Protein AF-A0A812XY93-F1 (afdb_monomer_lite)

Foldseek 3Di:
DDDDDDDDDDDDDDDDDDDDDDDDDDDDDDDDDDDDDDDDDDDDDDDDDDDDDDDDDPPDPPPPPDDDDDDDDDDDDDDDDDDDDDPDPDDPPPPPLVPDALVNLVVCLVVLVLLQCLVVVLVQFFQDPVRLVPDQLVVNLLQLQQQQADDPDDSVQQKDWDWDDDPQDIKIWIWGALPLRDTDTFIQPDPDDPDDVVNVSSSSVSCSVDPVSVVQRNQGRHRLVVLCVVHPDDPNNCVSCVVVVHHRVVSSVSSSVSNRVSSVVVRHHHSVVSVVVVVVD

Secondary structure (DSSP, 8-state):
----------------------------------PPPP--------------------------------PPPPPPPP------------------TTS--HHHHHHHHHHTHHHHTTGGGGGGSS--HHHHHHS-HHHHHHHHHHHHS-TTS-GGGSEEEEEEEETTEEEEEEEEEEETTEEEEEE---TT--SHHHHHHHHHHHHHH-HHHHHHGGGPPPPHHHHHHHS---HHHHHHHHHTT--HHHHHHHHHHHHHHHTGGGT---HHHHHHTTTT-

Radius of gyration: 32.76 Å; chains: 1; bounding box: 92×75×107 Å

Structure (mmCIF, N/CA/C/O backbone):
data_AF-A0A812XY93-F1
#
_entry.id   AF-A0A812XY93-F1
#
loop_
_atom_site.group_PDB
_atom_site.id
_atom_site.type_symbol
_atom_site.label_atom_id
_atom_site.label_alt_id
_atom_site.label_comp_id
_atom_site.label_asym_id
_atom_site.label_entity_id
_atom_site.label_seq_id
_atom_site.pdbx_PDB_ins_code
_atom_site.Cartn_x
_atom_site.Cartn_y
_atom_site.Cartn_z
_atom_site.occupancy
_atom_site.B_iso_or_equiv
_atom_site.auth_seq_id
_atom_site.auth_comp_id
_atom_site.auth_asym_id
_atom_site.auth_atom_id
_atom_site.pdbx_PDB_model_num
ATOM 1 N N . MET A 1 1 ? -14.387 -24.231 -74.662 1.00 42.50 1 MET A N 1
ATOM 2 C CA . MET A 1 1 ? -13.900 -25.568 -75.077 1.00 42.50 1 MET A CA 1
ATOM 3 C C . MET A 1 1 ? -12.698 -25.951 -74.227 1.00 42.50 1 MET A C 1
ATOM 5 O O . MET A 1 1 ? -11.923 -25.085 -73.854 1.00 42.50 1 MET A O 1
ATOM 9 N N . HIS A 1 2 ? -12.634 -27.221 -73.840 1.00 40.31 2 HIS A N 1
ATOM 10 C CA . HIS A 1 2 ? -11.776 -27.786 -72.798 1.00 40.31 2 HIS A CA 1
ATOM 11 C C . HIS A 1 2 ? -10.272 -27.686 -73.086 1.00 40.31 2 HIS A C 1
ATOM 13 O O . HIS A 1 2 ? -9.858 -28.027 -74.189 1.00 40.31 2 HIS A O 1
ATOM 19 N N . ARG A 1 3 ? -9.458 -27.420 -72.053 1.00 51.06 3 ARG A N 1
ATOM 20 C CA . ARG A 1 3 ? -8.139 -28.056 -71.875 1.00 51.06 3 ARG A CA 1
ATOM 21 C C . ARG A 1 3 ? -7.756 -28.091 -70.391 1.00 51.06 3 ARG A C 1
ATOM 23 O O . ARG A 1 3 ? -7.360 -27.099 -69.795 1.00 51.06 3 ARG A O 1
ATOM 30 N N . ARG A 1 4 ? -7.935 -29.281 -69.810 1.00 45.50 4 ARG A N 1
ATOM 31 C CA . ARG A 1 4 ? -7.375 -29.736 -68.532 1.00 45.50 4 ARG A CA 1
ATOM 32 C C . ARG A 1 4 ? -5.868 -29.979 -68.703 1.00 45.50 4 ARG A C 1
ATOM 34 O O . ARG A 1 4 ? -5.483 -30.594 -69.693 1.00 45.50 4 ARG A O 1
ATOM 41 N N . SER A 1 5 ? -5.048 -29.620 -67.717 1.00 54.16 5 SER A N 1
ATOM 42 C CA . SER A 1 5 ? -3.694 -30.176 -67.537 1.00 54.16 5 SER A CA 1
ATOM 43 C C . SER A 1 5 ? -3.388 -30.225 -66.036 1.00 54.16 5 SER A C 1
ATOM 45 O O . SER A 1 5 ? -3.376 -29.200 -65.370 1.00 54.16 5 SER A O 1
ATOM 47 N N . LYS A 1 6 ? -3.606 -31.392 -65.421 1.00 57.16 6 LYS A N 1
ATOM 48 C CA . LYS A 1 6 ? -2.594 -32.368 -64.964 1.00 57.16 6 LYS A CA 1
ATOM 49 C C . LYS A 1 6 ? -1.789 -31.932 -63.726 1.00 57.16 6 LYS A C 1
ATOM 51 O O . LYS A 1 6 ? -0.759 -31.282 -63.806 1.00 57.16 6 LYS A O 1
ATOM 56 N N . ARG A 1 7 ? -2.290 -32.437 -62.592 1.00 46.06 7 ARG A N 1
ATOM 57 C CA . ARG A 1 7 ? -1.578 -32.971 -61.416 1.00 46.06 7 ARG A CA 1
ATOM 58 C C . ARG A 1 7 ? -0.130 -33.408 -61.704 1.00 46.06 7 ARG A C 1
ATOM 60 O O . ARG A 1 7 ? 0.075 -34.285 -62.541 1.00 46.06 7 ARG A O 1
ATOM 67 N N . GLN A 1 8 ? 0.799 -32.966 -60.859 1.00 55.66 8 GLN A N 1
ATOM 68 C CA . GLN A 1 8 ? 1.966 -33.749 -60.450 1.00 55.66 8 GLN A CA 1
ATOM 69 C C . GLN A 1 8 ? 2.012 -33.809 -58.916 1.00 55.66 8 GLN A C 1
ATOM 71 O O . GLN A 1 8 ? 1.961 -32.789 -58.237 1.00 55.66 8 GLN A O 1
ATOM 76 N N . LYS A 1 9 ? 2.034 -35.043 -58.402 1.00 53.97 9 LYS A N 1
ATOM 77 C CA . LYS A 1 9 ? 2.381 -35.432 -57.032 1.00 53.97 9 LYS A CA 1
ATOM 78 C C . LYS A 1 9 ? 3.779 -36.044 -57.098 1.00 53.97 9 LYS A C 1
ATOM 80 O O . LYS A 1 9 ? 3.907 -37.039 -57.799 1.00 53.97 9 LYS A O 1
ATOM 85 N N . LEU A 1 10 ? 4.741 -35.511 -56.354 1.00 52.06 10 LEU A N 1
ATOM 86 C CA . LEU A 1 10 ? 6.008 -36.123 -55.916 1.00 52.06 10 LEU A CA 1
ATOM 87 C C . LEU A 1 10 ? 6.466 -35.245 -54.730 1.00 52.06 10 LEU A C 1
ATOM 89 O O . LEU A 1 10 ? 6.301 -34.035 -54.811 1.00 52.06 10 LEU A O 1
ATOM 93 N N . GLY A 1 11 ? 6.979 -35.701 -53.598 1.00 44.22 11 GLY A N 1
ATOM 94 C CA . GLY A 1 11 ? 7.314 -37.021 -53.098 1.00 44.22 11 GLY A CA 1
ATOM 95 C C . GLY A 1 11 ? 7.572 -36.879 -51.592 1.00 44.22 11 GLY A C 1
ATOM 96 O O . GLY A 1 11 ? 7.905 -35.804 -51.096 1.00 44.22 11 GLY A O 1
ATOM 97 N N . THR A 1 12 ? 7.307 -37.959 -50.877 1.00 48.56 12 THR A N 1
ATOM 98 C CA . THR A 1 12 ? 7.654 -38.214 -49.479 1.00 48.56 12 THR A CA 1
ATOM 99 C C . THR A 1 12 ? 9.146 -38.508 -49.345 1.00 48.56 12 THR A C 1
ATOM 101 O O . THR A 1 12 ? 9.627 -39.316 -50.123 1.00 48.56 12 THR A O 1
ATOM 104 N N . ASP A 1 13 ? 9.803 -37.945 -48.331 1.00 45.84 13 ASP A N 1
ATOM 105 C CA . ASP A 1 13 ? 10.985 -38.500 -47.645 1.00 45.84 13 ASP A CA 1
ATOM 106 C C . ASP A 1 13 ? 10.992 -37.849 -46.249 1.00 45.84 13 ASP A C 1
ATOM 108 O O . ASP A 1 13 ? 11.114 -36.637 -46.112 1.00 45.84 13 ASP A O 1
ATOM 112 N N . SER A 1 14 ? 10.526 -38.509 -45.188 1.00 42.94 14 SER A N 1
ATOM 113 C CA . SER A 1 14 ? 11.267 -39.467 -44.359 1.00 42.94 14 SER A CA 1
ATOM 114 C C . SER A 1 14 ? 12.708 -39.045 -44.060 1.00 42.94 14 SER A C 1
ATOM 116 O O . SER A 1 14 ? 13.621 -39.332 -44.828 1.00 42.94 14 SER A O 1
ATOM 118 N N . SER A 1 15 ? 12.941 -38.476 -42.876 1.00 46.81 15 SER A N 1
ATOM 119 C CA . SER A 1 15 ? 14.031 -38.985 -42.041 1.00 46.81 15 SER A CA 1
ATOM 120 C C . SER A 1 15 ? 13.821 -38.701 -40.548 1.00 46.81 15 SER A C 1
ATOM 122 O O . SER A 1 15 ? 13.507 -37.568 -40.176 1.00 46.81 15 SER A O 1
ATOM 124 N N . PRO A 1 16 ? 13.978 -39.733 -39.698 1.00 55.69 16 PRO A N 1
ATOM 125 C CA . PRO A 1 16 ? 13.843 -39.673 -38.253 1.00 55.69 16 PRO A CA 1
ATOM 126 C C . PRO A 1 16 ? 15.199 -39.370 -37.607 1.00 55.69 16 PRO A C 1
ATOM 128 O O . PRO A 1 16 ? 16.194 -40.019 -37.914 1.00 55.69 16 PRO A O 1
ATOM 131 N N . TRP A 1 17 ? 15.238 -38.455 -36.644 1.00 49.50 17 TRP A N 1
ATOM 132 C CA . TRP A 1 17 ? 16.383 -38.341 -35.742 1.00 49.50 17 TRP A CA 1
ATOM 133 C C . TRP A 1 17 ? 15.987 -38.935 -34.394 1.00 49.50 17 TRP A C 1
ATOM 135 O O . TRP A 1 17 ? 15.346 -38.292 -33.566 1.00 49.50 17 TRP A O 1
ATOM 145 N N . LYS A 1 18 ? 16.335 -40.213 -34.223 1.00 46.47 18 LYS A N 1
ATOM 146 C CA . LYS A 1 18 ? 16.437 -40.888 -32.930 1.00 46.47 18 LYS A CA 1
ATOM 147 C C . LYS A 1 18 ? 17.917 -41.056 -32.577 1.00 46.47 18 LYS A C 1
ATOM 149 O O . LYS A 1 18 ? 18.680 -41.546 -33.398 1.00 46.47 18 LYS A O 1
ATOM 154 N N . ALA A 1 19 ? 18.195 -40.728 -31.317 1.00 50.53 19 ALA A N 1
ATOM 155 C CA . ALA A 1 19 ? 19.110 -41.373 -30.374 1.00 50.53 19 ALA A CA 1
ATOM 156 C C . ALA A 1 19 ? 20.631 -41.385 -30.633 1.00 50.53 19 ALA A C 1
ATOM 158 O O . ALA A 1 19 ? 21.116 -41.939 -31.613 1.00 50.53 19 ALA A O 1
ATOM 159 N N . LYS A 1 20 ? 21.345 -40.863 -29.626 1.00 49.41 20 LYS A N 1
ATOM 160 C CA . LYS A 1 20 ? 22.515 -41.431 -28.919 1.00 49.41 20 LYS A CA 1
ATOM 161 C C . LYS A 1 20 ? 22.573 -40.680 -27.564 1.00 49.41 20 LYS A C 1
ATOM 163 O O . LYS A 1 20 ? 22.489 -39.456 -27.593 1.00 49.41 20 LYS A O 1
ATOM 168 N N . GLU A 1 21 ? 22.383 -41.278 -26.377 1.00 50.00 21 GLU A N 1
ATOM 169 C CA . GLU A 1 21 ? 23.283 -42.205 -25.636 1.00 50.00 21 GLU A CA 1
ATOM 170 C C . GLU A 1 21 ? 24.725 -41.660 -25.634 1.00 50.00 21 GLU A C 1
ATOM 172 O O . GLU A 1 21 ? 25.233 -41.320 -26.694 1.00 50.00 21 GLU A O 1
ATOM 177 N N . GLU A 1 22 ? 25.451 -41.457 -24.535 1.00 43.75 22 GLU A N 1
ATOM 178 C CA . GLU A 1 22 ? 25.494 -42.039 -23.187 1.00 43.75 22 GLU A CA 1
ATOM 179 C C . GLU A 1 22 ? 26.446 -41.156 -22.326 1.00 43.75 22 GLU A C 1
ATOM 181 O O . GLU A 1 22 ? 26.956 -40.151 -22.815 1.00 43.75 22 GLU A O 1
ATOM 186 N N . GLU A 1 23 ? 26.722 -41.590 -21.088 1.00 49.97 23 GLU A N 1
ATOM 187 C CA . GLU A 1 23 ? 27.875 -41.242 -20.220 1.00 49.97 23 GLU A CA 1
ATOM 188 C C . GLU A 1 23 ? 27.619 -40.352 -18.989 1.00 49.97 23 GLU A C 1
ATOM 190 O O . GLU A 1 23 ? 27.957 -39.176 -18.890 1.00 49.97 23 GLU A O 1
ATOM 195 N N . THR A 1 24 ? 27.025 -40.997 -17.985 1.00 46.78 24 THR A N 1
ATOM 196 C CA . THR A 1 24 ? 27.641 -41.330 -16.685 1.00 46.78 24 THR A CA 1
ATOM 197 C C . THR A 1 24 ? 29.004 -40.687 -16.339 1.00 46.78 24 THR A C 1
ATOM 199 O O . THR A 1 24 ? 30.035 -41.076 -16.874 1.00 46.78 24 THR A O 1
ATOM 202 N N . PHE A 1 25 ? 29.034 -39.847 -15.296 1.00 44.47 25 PHE A N 1
ATOM 203 C CA . PHE A 1 25 ? 30.220 -39.570 -14.461 1.00 44.47 25 PHE A CA 1
ATOM 204 C C . PHE A 1 25 ? 29.748 -39.414 -13.000 1.00 44.47 25 PHE A C 1
ATOM 206 O O . PHE A 1 25 ? 29.015 -38.489 -12.668 1.00 44.47 25 PHE A O 1
ATOM 213 N N . HIS A 1 26 ? 29.820 -40.478 -12.194 1.00 42.09 26 HIS A N 1
ATOM 214 C CA . HIS A 1 26 ? 30.809 -40.679 -11.119 1.00 42.09 26 HIS A CA 1
ATOM 215 C C . HIS A 1 26 ? 30.997 -39.493 -10.149 1.00 42.09 26 HIS A C 1
ATOM 217 O O . HIS A 1 26 ? 31.799 -38.597 -10.371 1.00 42.09 26 HIS A O 1
ATOM 223 N N . SER A 1 27 ? 30.228 -39.550 -9.054 1.00 43.19 27 SER A N 1
ATOM 224 C CA . SER A 1 27 ? 30.667 -39.615 -7.644 1.00 43.19 27 SER A CA 1
ATOM 225 C C . SER A 1 27 ? 31.969 -38.932 -7.176 1.00 43.19 27 SER A C 1
ATOM 227 O O . SER A 1 27 ? 33.023 -39.141 -7.761 1.00 43.19 27 SER A O 1
ATOM 229 N N . PHE A 1 28 ? 31.869 -38.383 -5.952 1.00 38.50 28 PHE A N 1
ATOM 230 C CA . PHE A 1 28 ? 32.894 -38.087 -4.924 1.00 38.50 28 PHE A CA 1
ATOM 231 C C . PHE A 1 28 ? 33.342 -36.629 -4.732 1.00 38.50 28 PHE A C 1
ATOM 233 O O . PHE A 1 28 ? 34.227 -36.135 -5.416 1.00 38.50 28 PHE A O 1
ATOM 240 N N . ALA A 1 29 ? 32.821 -36.024 -3.660 1.00 43.72 29 ALA A N 1
ATOM 241 C CA . ALA A 1 29 ? 33.568 -35.267 -2.642 1.00 43.72 29 ALA A CA 1
ATOM 242 C C . ALA A 1 29 ? 32.619 -35.128 -1.431 1.00 43.72 29 ALA A C 1
ATOM 244 O O . ALA A 1 29 ? 31.683 -34.339 -1.469 1.00 43.72 29 ALA A O 1
ATOM 245 N N . LYS A 1 30 ? 32.534 -36.108 -0.522 1.00 47.38 30 LYS A N 1
ATOM 246 C CA . LYS A 1 30 ? 33.329 -36.233 0.715 1.00 47.38 30 LYS A CA 1
ATOM 247 C C . LYS A 1 30 ? 33.682 -34.893 1.371 1.00 47.38 30 LYS A C 1
ATOM 249 O O . LYS A 1 30 ? 34.515 -34.143 0.881 1.00 47.38 30 LYS A O 1
ATOM 254 N N . GLU A 1 31 ? 32.997 -34.677 2.487 1.00 44.12 31 GLU A N 1
ATOM 255 C CA . GLU A 1 31 ? 33.226 -33.693 3.535 1.00 44.12 31 GLU A CA 1
ATOM 256 C C . GLU A 1 31 ? 34.662 -33.771 4.074 1.00 44.12 31 GLU A C 1
ATOM 258 O O . GLU A 1 31 ? 35.163 -34.866 4.331 1.00 44.12 31 GLU A O 1
ATOM 263 N N . GLU A 1 32 ? 35.270 -32.617 4.347 1.00 48.03 32 GLU A N 1
ATOM 264 C CA . GLU A 1 32 ? 36.268 -32.493 5.410 1.00 48.03 32 GLU A CA 1
ATOM 265 C C . GLU A 1 32 ? 35.879 -31.323 6.333 1.00 48.03 32 GLU A C 1
ATOM 267 O O . GLU A 1 32 ? 35.621 -30.216 5.850 1.00 48.03 32 GLU A O 1
ATOM 272 N N . PRO A 1 33 ? 35.792 -31.545 7.657 1.00 57.47 33 PRO A N 1
ATOM 273 C CA . PRO A 1 33 ? 35.517 -30.496 8.628 1.00 57.47 33 PRO A CA 1
ATOM 274 C C . PRO A 1 33 ? 36.769 -29.651 8.898 1.00 57.47 33 PRO A C 1
ATOM 276 O O . PRO A 1 33 ? 37.857 -30.171 9.146 1.00 57.47 33 PRO A O 1
ATOM 279 N N . TYR A 1 34 ? 36.587 -28.330 8.918 1.00 45.00 34 TYR A N 1
ATOM 280 C CA . TYR A 1 34 ? 37.599 -27.370 9.354 1.00 45.00 34 TYR A CA 1
ATOM 281 C C . TYR A 1 34 ? 38.030 -27.657 10.802 1.00 45.00 34 TYR A C 1
ATOM 283 O O . TYR A 1 34 ? 37.265 -27.455 11.746 1.00 45.00 34 TYR A O 1
ATOM 291 N N . GLN A 1 35 ? 39.277 -28.098 10.975 1.00 50.94 35 GLN A N 1
ATOM 292 C CA . GLN A 1 35 ? 39.949 -28.135 12.270 1.00 50.94 35 GLN A CA 1
ATOM 293 C C . GLN A 1 35 ? 40.429 -26.729 12.647 1.00 50.94 35 GLN A C 1
ATOM 295 O O . GLN A 1 35 ? 41.247 -26.119 11.959 1.00 50.94 35 GLN A O 1
ATOM 300 N N . ILE A 1 36 ? 39.922 -26.233 13.773 1.00 49.56 36 ILE A N 1
ATOM 301 C CA . ILE A 1 36 ? 40.398 -25.028 14.451 1.00 49.56 36 ILE A CA 1
ATOM 302 C C . ILE A 1 36 ? 41.728 -25.378 15.130 1.00 49.56 36 ILE A C 1
ATOM 304 O O . ILE A 1 36 ? 41.772 -26.239 16.008 1.00 49.56 36 ILE A O 1
ATOM 308 N N . ARG A 1 37 ? 42.816 -24.714 14.726 1.00 47.72 37 ARG A N 1
ATOM 309 C CA . ARG A 1 37 ? 44.097 -24.747 15.444 1.00 47.72 37 ARG A CA 1
ATOM 310 C C . ARG A 1 37 ? 44.074 -23.695 16.560 1.00 47.72 37 ARG A C 1
ATOM 312 O O . ARG A 1 37 ? 43.800 -22.535 16.253 1.00 47.72 37 ARG A O 1
ATOM 319 N N . PRO A 1 38 ? 44.398 -24.046 17.814 1.00 49.44 38 PRO A N 1
ATOM 320 C CA . PRO A 1 38 ? 44.700 -23.060 18.841 1.00 49.44 38 PRO A CA 1
ATOM 321 C C . PRO A 1 38 ? 46.113 -22.500 18.612 1.00 49.44 38 PRO A C 1
ATOM 323 O O . PRO A 1 38 ? 47.063 -23.261 18.431 1.00 49.44 38 PRO A O 1
ATOM 326 N N . GLN A 1 39 ? 46.249 -21.173 18.606 1.00 50.59 39 GLN A N 1
ATOM 327 C CA . GLN A 1 39 ? 47.529 -20.497 18.824 1.00 50.59 39 GLN A CA 1
ATOM 328 C C . GLN A 1 39 ? 47.559 -19.998 20.273 1.00 50.59 39 GLN A C 1
ATOM 330 O O . GLN A 1 39 ? 46.994 -18.958 20.599 1.00 50.59 39 GLN A O 1
ATOM 335 N N . GLU A 1 40 ? 48.210 -20.779 21.131 1.00 49.41 40 GLU A N 1
ATOM 336 C CA . GLU A 1 40 ? 49.072 -20.256 22.198 1.00 49.41 40 GLU A CA 1
ATOM 337 C C . GLU A 1 40 ? 50.222 -19.530 21.466 1.00 49.41 40 GLU A C 1
ATOM 339 O O . GLU A 1 40 ? 50.702 -20.021 20.446 1.00 49.41 40 GLU A O 1
ATOM 344 N N . GLY A 1 41 ? 50.611 -18.297 21.762 1.00 39.12 41 GLY A N 1
ATOM 345 C CA . GLY A 1 41 ? 50.909 -17.711 23.056 1.00 39.12 41 GLY A CA 1
ATOM 346 C C . GLY A 1 41 ? 52.376 -17.295 22.961 1.00 39.12 41 GLY A C 1
ATOM 347 O O . GLY A 1 41 ? 53.229 -18.166 22.882 1.00 39.12 41 GLY A O 1
ATOM 348 N N . ASP A 1 42 ? 52.658 -15.994 22.897 1.00 40.88 42 ASP A N 1
ATOM 349 C CA . ASP A 1 42 ? 53.945 -15.475 23.360 1.00 40.88 42 ASP A CA 1
ATOM 350 C C . ASP A 1 42 ? 53.809 -14.006 23.782 1.00 40.88 42 ASP A C 1
ATOM 352 O O . ASP A 1 42 ? 53.357 -13.140 23.028 1.00 40.88 42 ASP A O 1
ATOM 356 N N . GLN A 1 43 ? 54.148 -13.800 25.054 1.00 37.81 43 GLN A N 1
ATOM 357 C CA . GLN A 1 43 ? 54.476 -12.540 25.723 1.00 37.81 43 GLN A CA 1
ATOM 358 C C . GLN A 1 43 ? 55.772 -11.981 25.070 1.00 37.81 43 GLN A C 1
ATOM 360 O O . GLN A 1 43 ? 56.474 -12.712 24.382 1.00 37.81 43 GLN A O 1
ATOM 365 N N . CYS A 1 44 ? 56.160 -10.708 25.143 1.00 33.91 44 CYS A N 1
ATOM 366 C CA . CYS A 1 44 ? 56.371 -9.874 26.323 1.00 33.91 44 CYS A CA 1
ATOM 367 C C . CYS A 1 44 ? 56.539 -8.388 25.923 1.00 33.91 44 CYS A C 1
ATOM 369 O O . CYS A 1 44 ? 56.775 -8.066 24.759 1.00 33.91 44 CYS A O 1
ATOM 371 N N . ASP A 1 45 ? 56.541 -7.560 26.970 1.00 40.12 45 ASP A N 1
ATOM 372 C CA . ASP A 1 45 ? 57.190 -6.251 27.130 1.00 40.12 45 ASP A CA 1
ATOM 373 C C . ASP A 1 45 ? 56.416 -4.975 26.763 1.00 40.12 45 ASP A C 1
ATOM 375 O O . ASP A 1 45 ? 56.497 -4.410 25.674 1.00 40.12 45 ASP A O 1
ATOM 379 N N . ASP A 1 46 ? 55.680 -4.508 27.777 1.00 39.56 46 ASP A N 1
ATOM 380 C CA . ASP A 1 46 ? 55.961 -3.279 28.529 1.00 39.56 46 ASP A CA 1
ATOM 381 C C . ASP A 1 46 ? 56.502 -2.071 27.754 1.00 39.56 46 ASP A C 1
ATOM 383 O O . ASP A 1 46 ? 57.699 -1.918 27.505 1.00 39.56 46 ASP A O 1
ATOM 387 N N . THR A 1 47 ? 55.630 -1.081 27.553 1.00 46.94 47 THR A N 1
ATOM 388 C CA . THR A 1 47 ? 56.022 0.318 27.767 1.00 46.94 47 THR A CA 1
ATOM 389 C C . THR A 1 47 ? 54.821 1.143 28.239 1.00 46.94 47 THR A C 1
ATOM 391 O O . THR A 1 47 ? 53.876 1.396 27.492 1.00 46.94 47 THR A O 1
ATOM 394 N N . GLU A 1 48 ? 54.866 1.566 29.504 1.00 40.88 48 GLU A N 1
ATOM 395 C CA . GLU A 1 48 ? 54.011 2.601 30.087 1.00 40.88 48 GLU A CA 1
ATOM 396 C C . GLU A 1 48 ? 54.222 3.949 29.383 1.00 40.88 48 GLU A C 1
ATOM 398 O O . GLU A 1 48 ? 55.343 4.448 29.383 1.00 40.88 48 GLU A O 1
ATOM 403 N N . VAL A 1 49 ? 53.147 4.613 28.930 1.00 48.47 49 VAL A N 1
ATOM 404 C CA . VAL A 1 49 ? 53.028 6.084 29.000 1.00 48.47 49 VAL A CA 1
ATOM 405 C C . VAL A 1 49 ? 51.557 6.499 29.201 1.00 48.47 49 VAL A C 1
ATOM 407 O O . VAL A 1 49 ? 50.742 6.461 28.289 1.00 48.47 49 VAL A O 1
ATOM 410 N N . ALA A 1 50 ? 51.263 6.885 30.443 1.00 39.69 50 ALA A N 1
ATOM 411 C CA . ALA A 1 50 ? 50.397 7.965 30.936 1.00 39.69 50 ALA A CA 1
ATOM 412 C C . ALA A 1 50 ? 49.102 8.422 30.201 1.00 39.69 50 ALA A C 1
ATOM 414 O O . ALA A 1 50 ? 49.133 8.961 29.103 1.00 39.69 50 ALA A O 1
ATOM 415 N N . LYS A 1 51 ? 48.019 8.434 31.007 1.00 37.25 51 LYS A N 1
ATOM 416 C CA . LYS A 1 51 ? 46.971 9.477 31.181 1.00 37.25 51 LYS A CA 1
ATOM 417 C C . LYS A 1 51 ? 46.210 10.010 29.950 1.00 37.25 51 LYS A C 1
ATOM 419 O O . LYS A 1 51 ? 46.733 10.835 29.215 1.00 37.25 51 LYS A O 1
ATOM 424 N N . ALA A 1 52 ? 44.889 9.790 29.937 1.00 42.53 52 ALA A N 1
ATOM 425 C CA . ALA A 1 52 ? 43.898 10.835 30.258 1.00 42.53 52 ALA A CA 1
ATOM 426 C C . ALA A 1 52 ? 42.461 10.274 30.297 1.00 42.53 52 ALA A C 1
ATOM 428 O O . ALA A 1 52 ? 42.067 9.457 29.471 1.00 42.53 52 ALA A O 1
ATOM 429 N N . GLU A 1 53 ? 41.704 10.748 31.285 1.00 38.88 53 GLU A N 1
ATOM 430 C CA . GLU A 1 53 ? 40.255 10.625 31.445 1.00 38.88 53 GLU A CA 1
ATOM 431 C C . GLU A 1 53 ? 39.476 11.066 30.197 1.00 38.88 53 GLU A C 1
ATOM 433 O O . GLU A 1 53 ? 39.774 12.110 29.623 1.00 38.88 53 GLU A O 1
ATOM 438 N N . ALA A 1 54 ? 38.406 10.343 29.860 1.00 42.06 54 ALA A N 1
ATOM 439 C CA . ALA A 1 54 ? 37.042 10.884 29.872 1.00 42.06 54 ALA A CA 1
ATOM 440 C C . ALA A 1 54 ? 36.053 9.804 29.417 1.00 42.06 54 ALA A C 1
ATOM 442 O O . ALA A 1 54 ? 36.049 9.366 28.268 1.00 42.06 54 ALA A O 1
ATOM 443 N N . ALA A 1 55 ? 35.191 9.399 30.344 1.00 47.78 55 ALA A N 1
ATOM 444 C CA . ALA A 1 55 ? 33.970 8.677 30.050 1.00 47.78 55 ALA A CA 1
ATOM 445 C C . ALA A 1 55 ? 33.042 9.555 29.196 1.00 47.78 55 ALA A C 1
ATOM 447 O O . ALA A 1 55 ? 32.729 10.682 29.580 1.00 47.78 55 ALA A O 1
ATOM 448 N N . GLN A 1 56 ? 32.563 9.026 28.072 1.00 44.31 56 GLN A N 1
ATOM 449 C CA . GLN A 1 56 ? 31.341 9.509 27.436 1.00 44.31 56 GLN A CA 1
ATOM 450 C C . GLN A 1 56 ? 30.451 8.314 27.118 1.00 44.31 56 GLN A C 1
ATOM 452 O O . GLN A 1 56 ? 30.732 7.495 26.245 1.00 44.31 56 GLN A O 1
ATOM 457 N N . GLU A 1 57 ? 29.389 8.218 27.908 1.00 46.84 57 GLU A N 1
ATOM 458 C CA . GLU A 1 57 ? 28.242 7.351 27.694 1.00 46.84 57 GLU A CA 1
ATOM 459 C C . GLU A 1 57 ? 27.612 7.655 26.323 1.00 46.84 57 GLU A C 1
ATOM 461 O O . GLU A 1 57 ? 27.496 8.827 25.951 1.00 46.84 57 GLU A O 1
ATOM 466 N N . PRO A 1 58 ? 27.161 6.645 25.559 1.00 43.62 58 PRO A N 1
ATOM 467 C CA . PRO A 1 58 ? 26.371 6.896 24.367 1.00 43.62 58 PRO A CA 1
ATOM 468 C C . PRO A 1 58 ? 24.999 7.438 24.784 1.00 43.62 58 PRO A C 1
ATOM 470 O O . PRO A 1 58 ? 24.124 6.712 25.264 1.00 43.62 58 PRO A O 1
ATOM 473 N N . THR A 1 59 ? 24.815 8.743 24.592 1.00 39.66 59 THR A N 1
ATOM 474 C CA . THR A 1 59 ? 23.529 9.421 24.714 1.00 39.66 59 THR A CA 1
ATOM 475 C C . THR A 1 59 ? 22.509 8.739 23.812 1.00 39.66 59 THR A C 1
ATOM 477 O O . THR A 1 59 ? 22.618 8.690 22.588 1.00 39.66 59 THR A O 1
ATOM 480 N N . THR A 1 60 ? 21.489 8.182 24.457 1.00 34.41 60 THR A N 1
ATOM 481 C CA . THR A 1 60 ? 20.308 7.627 23.810 1.00 34.41 60 THR A CA 1
ATOM 482 C C . THR A 1 60 ? 19.559 8.771 23.132 1.00 34.41 60 THR A C 1
ATOM 484 O O . THR A 1 60 ? 18.902 9.570 23.798 1.00 34.41 60 THR A O 1
ATOM 487 N N . ILE A 1 61 ? 19.658 8.865 21.806 1.00 40.75 61 ILE A N 1
ATOM 488 C CA . ILE A 1 61 ? 18.816 9.751 21.001 1.00 40.75 61 ILE A CA 1
ATOM 489 C C . ILE A 1 61 ? 17.401 9.162 21.035 1.00 40.75 61 ILE A C 1
ATOM 491 O O . ILE A 1 61 ? 17.046 8.278 20.259 1.00 40.75 61 ILE A O 1
ATOM 495 N N . LYS A 1 62 ? 16.590 9.622 21.991 1.00 38.88 62 LYS A N 1
ATOM 496 C CA . LYS A 1 62 ? 15.134 9.533 21.895 1.00 38.88 62 LYS A CA 1
ATOM 497 C C . LYS A 1 62 ? 14.710 10.500 20.795 1.00 38.88 62 LYS A C 1
ATOM 499 O O . LYS A 1 62 ? 14.697 11.707 21.004 1.00 38.88 62 LYS A O 1
ATOM 504 N N . GLU A 1 63 ? 14.388 9.966 19.622 1.00 37.44 63 GLU A N 1
ATOM 505 C CA . GLU A 1 63 ? 13.675 10.713 18.590 1.00 37.44 63 GLU A CA 1
ATOM 506 C C . GLU A 1 63 ? 12.259 11.044 19.093 1.00 37.44 63 GLU A C 1
ATOM 508 O O . GLU A 1 63 ? 11.315 10.260 18.959 1.00 37.44 63 GLU A O 1
ATOM 513 N N . GLU A 1 64 ? 12.119 12.213 19.714 1.00 33.72 64 GLU A N 1
ATOM 514 C CA . GLU A 1 64 ? 10.841 12.883 19.939 1.00 33.72 64 GLU A CA 1
ATOM 515 C C . GLU A 1 64 ? 10.309 13.404 18.599 1.00 33.72 64 GLU A C 1
ATOM 517 O O . GLU A 1 64 ? 10.612 14.507 18.152 1.00 33.72 64 GLU A O 1
ATOM 522 N N . TRP A 1 65 ? 9.499 12.584 17.933 1.00 37.88 65 TRP A N 1
ATOM 523 C CA . TRP A 1 65 ? 8.664 13.011 16.812 1.00 37.88 65 TRP A CA 1
ATOM 524 C C . TRP A 1 65 ? 7.367 13.651 17.336 1.00 37.88 65 TRP A C 1
ATOM 526 O O . TRP A 1 65 ? 6.283 13.108 17.126 1.00 37.88 65 TRP A O 1
ATOM 536 N N . ASP A 1 66 ? 7.471 14.797 18.015 1.00 38.81 66 ASP A N 1
ATOM 537 C CA . ASP A 1 66 ? 6.330 15.685 18.282 1.00 38.81 66 ASP A CA 1
ATOM 538 C C . ASP A 1 66 ? 6.398 16.880 17.317 1.00 38.81 66 ASP A C 1
ATOM 540 O O . ASP A 1 66 ? 7.310 17.699 17.330 1.00 38.81 66 ASP A O 1
ATOM 544 N N . GLN A 1 67 ? 5.578 16.859 16.266 1.00 42.47 67 GLN A N 1
ATOM 545 C CA . GLN A 1 67 ? 4.284 17.551 16.245 1.00 42.47 67 GLN A CA 1
ATOM 546 C C . GLN A 1 67 ? 4.416 19.077 16.320 1.00 42.47 67 GLN A C 1
ATOM 548 O O . GLN A 1 67 ? 4.057 19.707 17.308 1.00 42.47 67 GLN A O 1
ATOM 553 N N . ASN A 1 68 ? 4.830 19.689 15.208 1.00 38.22 68 ASN A N 1
ATOM 554 C CA . ASN A 1 68 ? 4.453 21.070 14.927 1.00 38.22 68 ASN A CA 1
ATOM 555 C C . ASN A 1 68 ? 4.251 21.289 13.420 1.00 38.22 68 ASN A C 1
ATOM 557 O O . ASN A 1 68 ? 5.176 21.642 12.697 1.00 38.22 68 ASN A O 1
ATOM 561 N N . TRP A 1 69 ? 3.033 21.035 12.937 1.00 40.75 69 TRP A N 1
ATOM 562 C CA . TRP A 1 69 ? 2.598 21.434 11.595 1.00 40.75 69 TRP A CA 1
ATOM 563 C C . TRP A 1 69 ? 1.189 22.020 11.681 1.00 40.75 69 TRP A C 1
ATOM 565 O O . TRP A 1 69 ? 0.188 21.337 11.473 1.00 40.75 69 TRP A O 1
ATOM 575 N N . HIS A 1 70 ? 1.120 23.308 12.013 1.00 33.72 70 HIS A N 1
ATOM 576 C CA . HIS A 1 70 ? -0.085 24.111 11.850 1.00 33.72 70 HIS A CA 1
ATOM 577 C C . HIS A 1 70 ? -0.328 24.366 10.356 1.00 33.72 70 HIS A C 1
ATOM 579 O O . HIS A 1 70 ? 0.382 25.149 9.731 1.00 33.72 70 HIS A O 1
ATOM 585 N N . PHE A 1 71 ? -1.345 23.724 9.781 1.00 32.41 71 PHE A N 1
ATOM 586 C CA . PHE A 1 71 ? -1.914 24.152 8.504 1.00 32.41 71 PHE A CA 1
ATOM 587 C C . PHE A 1 71 ? -2.979 25.218 8.774 1.00 32.41 71 PHE A C 1
ATOM 589 O O . PHE A 1 71 ? -3.990 24.946 9.419 1.00 32.41 71 PHE A O 1
ATOM 596 N N . GLN A 1 72 ? -2.745 26.433 8.280 1.00 31.19 72 GLN A N 1
ATOM 597 C CA . GLN A 1 72 ? -3.767 27.473 8.199 1.00 31.19 72 GLN A CA 1
ATOM 598 C C . GLN A 1 72 ? -4.748 27.111 7.076 1.00 31.19 72 GLN A C 1
ATOM 600 O O . GLN A 1 72 ? -4.371 27.034 5.908 1.00 31.19 72 GLN A O 1
ATOM 605 N N . THR A 1 73 ? -6.010 26.877 7.426 1.00 34.75 73 THR A N 1
ATOM 606 C CA . THR A 1 73 ? -7.133 26.838 6.479 1.00 34.75 73 THR A CA 1
ATOM 607 C C . THR A 1 73 ? -7.476 28.261 6.030 1.00 34.75 73 THR A C 1
ATOM 609 O O . THR A 1 73 ? -7.762 29.091 6.896 1.00 34.75 73 THR A O 1
ATOM 612 N N . PRO A 1 74 ? -7.496 28.578 4.723 1.00 34.50 74 PRO A N 1
ATOM 613 C CA . PRO A 1 74 ? -8.054 29.840 4.256 1.00 34.50 74 PRO A CA 1
ATOM 614 C C . PRO A 1 74 ? -9.585 29.831 4.385 1.00 34.50 74 PRO A C 1
ATOM 616 O O . PRO A 1 74 ? -10.246 28.832 4.100 1.00 34.50 74 PRO A O 1
ATOM 619 N N . ALA A 1 75 ? -10.125 30.958 4.850 1.00 32.66 75 ALA A N 1
ATOM 620 C CA . ALA A 1 75 ? -11.549 31.197 5.052 1.00 32.66 75 ALA A CA 1
ATOM 621 C C . ALA A 1 75 ? -12.327 31.133 3.725 1.00 32.66 75 ALA A C 1
ATOM 623 O O . ALA A 1 75 ? -11.911 31.712 2.723 1.00 32.66 75 ALA A O 1
ATOM 624 N N . ALA A 1 76 ? -13.462 30.432 3.738 1.00 35.34 76 ALA A N 1
ATOM 625 C CA . ALA A 1 76 ? -14.373 30.322 2.608 1.00 35.34 76 ALA A CA 1
ATOM 626 C C . ALA A 1 76 ? -15.286 31.555 2.517 1.00 35.34 76 ALA A C 1
ATOM 628 O O . ALA A 1 76 ? -15.863 31.991 3.513 1.00 35.34 76 ALA A O 1
ATOM 629 N N . THR A 1 77 ? -15.420 32.088 1.303 1.00 35.22 77 THR A N 1
ATOM 630 C CA . THR A 1 77 ? -16.402 33.103 0.913 1.00 35.22 77 THR A CA 1
ATOM 631 C C . THR A 1 77 ? -17.760 32.443 0.675 1.00 35.22 77 THR A C 1
ATOM 633 O O . THR A 1 77 ? -17.869 31.484 -0.085 1.00 35.22 77 THR A O 1
ATOM 636 N N . THR A 1 78 ? -18.783 32.978 1.333 1.00 41.78 78 THR A N 1
ATOM 637 C CA . THR A 1 78 ? -20.198 32.612 1.234 1.00 41.78 78 THR A CA 1
ATOM 638 C C . THR A 1 78 ? -20.781 33.026 -0.120 1.00 41.78 78 THR A C 1
ATOM 640 O O . THR A 1 78 ? -20.654 34.188 -0.501 1.00 41.78 78 THR A O 1
ATOM 643 N N . GLN A 1 79 ? -21.474 32.116 -0.808 1.00 37.28 79 GLN A N 1
ATOM 644 C CA . GLN A 1 79 ? -22.554 32.469 -1.734 1.00 37.28 79 GLN A CA 1
ATOM 645 C C . GLN A 1 79 ? -23.707 31.475 -1.582 1.00 37.28 79 GLN A C 1
ATOM 647 O O . GLN A 1 79 ? -23.517 30.263 -1.679 1.00 37.28 79 GLN A O 1
ATOM 652 N N . ASP A 1 80 ? -24.877 32.046 -1.308 1.00 40.19 80 ASP A N 1
ATOM 653 C CA . ASP A 1 80 ? -26.176 31.412 -1.121 1.00 40.19 80 ASP A CA 1
ATOM 654 C C . ASP A 1 80 ? -26.730 30.816 -2.420 1.00 40.19 80 ASP A C 1
ATOM 656 O O . ASP A 1 80 ? -26.813 31.510 -3.436 1.00 40.19 80 ASP A O 1
ATOM 660 N N . VAL A 1 81 ? -27.198 29.565 -2.356 1.00 40.75 81 VAL A N 1
ATOM 661 C CA . VAL A 1 81 ? -28.206 29.005 -3.270 1.00 40.75 81 VAL A CA 1
ATOM 662 C C . VAL A 1 81 ? -29.119 28.070 -2.465 1.00 40.75 81 VAL A C 1
ATOM 664 O O . VAL A 1 81 ? -28.652 27.115 -1.847 1.00 40.75 81 VAL A O 1
ATOM 667 N N . GLU A 1 82 ? -30.415 28.386 -2.462 1.00 39.97 82 GLU A N 1
ATOM 668 C CA . GLU A 1 82 ? -31.519 27.643 -1.834 1.00 39.97 82 GLU A CA 1
ATOM 669 C C . GLU A 1 82 ? -31.949 26.384 -2.635 1.00 39.97 82 GLU A C 1
ATOM 671 O O . GLU A 1 82 ? -31.501 26.193 -3.769 1.00 39.97 82 GLU A O 1
ATOM 676 N N . PRO A 1 83 ? -32.763 25.480 -2.044 1.00 44.06 83 PRO A N 1
ATOM 677 C CA . PRO A 1 83 ? -32.574 24.038 -2.161 1.00 44.06 83 PRO A CA 1
ATOM 678 C C . PRO A 1 83 ? -33.455 23.376 -3.227 1.00 44.06 83 PRO A C 1
ATOM 680 O O . PRO A 1 83 ? -34.581 23.791 -3.488 1.00 44.06 83 PRO A O 1
ATOM 683 N N . ALA A 1 84 ? -32.957 22.274 -3.788 1.00 35.97 84 ALA A N 1
ATOM 684 C CA . ALA A 1 84 ? -33.770 21.300 -4.501 1.00 35.97 84 ALA A CA 1
ATOM 685 C C . ALA A 1 84 ? -33.809 20.008 -3.683 1.00 35.97 84 ALA A C 1
ATOM 687 O O . ALA A 1 84 ? -32.760 19.429 -3.384 1.00 35.97 84 ALA A O 1
ATOM 688 N N . ASP A 1 85 ? -35.025 19.594 -3.334 1.00 43.84 85 ASP A N 1
ATOM 689 C CA . ASP A 1 85 ? -35.348 18.319 -2.709 1.00 43.84 85 ASP A CA 1
ATOM 690 C C . ASP A 1 85 ? -34.673 17.168 -3.455 1.00 43.84 85 ASP A C 1
ATOM 692 O O . ASP A 1 85 ? -34.972 16.874 -4.614 1.00 43.84 85 ASP A O 1
ATOM 696 N N . ASN A 1 86 ? -33.745 16.513 -2.771 1.00 38.91 86 ASN A N 1
ATOM 697 C CA . ASN A 1 86 ? -33.190 15.250 -3.208 1.00 38.91 86 ASN A CA 1
ATOM 698 C C . ASN A 1 86 ? -33.083 14.369 -1.968 1.00 38.91 86 ASN A C 1
ATOM 700 O O . ASN A 1 86 ? -32.218 14.580 -1.117 1.00 38.91 86 ASN A O 1
ATOM 704 N N . GLU A 1 87 ? -34.016 13.426 -1.849 1.00 41.56 87 GLU A N 1
ATOM 705 C CA . GLU A 1 87 ? -34.002 12.359 -0.855 1.00 41.56 87 GLU A CA 1
ATOM 706 C C . GLU A 1 87 ? -32.690 11.573 -1.001 1.00 41.56 87 GLU A C 1
ATOM 708 O O . GLU A 1 87 ? -32.564 10.645 -1.801 1.00 41.56 87 GLU A O 1
ATOM 713 N N . GLN A 1 88 ? -31.667 11.985 -0.249 1.00 33.00 88 GLN A N 1
ATOM 714 C CA . GLN A 1 88 ? -30.436 11.228 -0.100 1.00 33.00 88 GLN A CA 1
ATOM 715 C C . GLN A 1 88 ? -30.652 10.129 0.946 1.00 33.00 88 GLN A C 1
ATOM 717 O O . GLN A 1 88 ? -31.181 10.396 2.028 1.00 33.00 88 GLN A O 1
ATOM 722 N N . PRO A 1 89 ? -30.244 8.885 0.652 1.00 36.78 89 PRO A N 1
ATOM 723 C CA . PRO A 1 89 ? -30.362 7.782 1.588 1.00 36.78 89 PRO A CA 1
ATOM 724 C C . PRO A 1 89 ? -29.485 8.061 2.809 1.00 36.78 89 PRO A C 1
ATOM 726 O O . PRO A 1 89 ? -28.327 8.438 2.649 1.00 36.78 89 PRO A O 1
ATOM 729 N N . ALA A 1 90 ? -30.083 7.874 3.991 1.00 36.31 90 ALA A N 1
ATOM 730 C CA . ALA A 1 90 ? -29.488 7.826 5.324 1.00 36.31 90 ALA A CA 1
ATOM 731 C C . ALA A 1 90 ? -28.040 8.328 5.404 1.00 36.31 90 ALA A C 1
ATOM 733 O O . ALA A 1 90 ? -27.090 7.615 5.080 1.00 36.31 90 ALA A O 1
ATOM 734 N N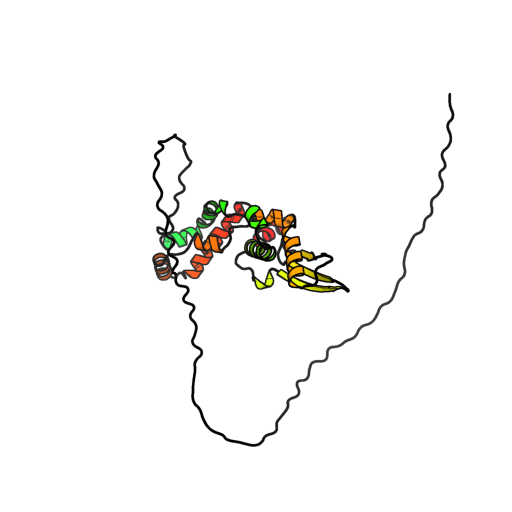 . GLU A 1 91 ? -27.912 9.558 5.892 1.00 34.69 91 GLU A N 1
ATOM 735 C CA . GLU A 1 91 ? -26.691 10.156 6.406 1.00 34.69 91 GLU A CA 1
ATOM 736 C C . GLU A 1 91 ? -25.973 9.132 7.303 1.00 34.69 91 GLU A C 1
ATOM 738 O O . GLU A 1 91 ? -26.319 8.934 8.469 1.00 34.69 91 GLU A O 1
ATOM 743 N N . PHE A 1 92 ? -25.009 8.398 6.738 1.00 36.50 92 PHE A N 1
ATOM 744 C CA . PHE A 1 92 ? -24.144 7.536 7.524 1.00 36.50 92 PHE A CA 1
ATOM 745 C C . PHE A 1 92 ? -23.452 8.456 8.512 1.00 36.50 92 PHE A C 1
ATOM 747 O O . PHE A 1 92 ? -22.693 9.343 8.111 1.00 36.50 92 PHE A O 1
ATOM 754 N N . ALA A 1 93 ? -23.779 8.282 9.792 1.00 37.53 93 ALA A N 1
ATOM 755 C CA . ALA A 1 93 ? -23.170 9.001 10.885 1.00 37.53 93 ALA A CA 1
ATOM 756 C C . ALA A 1 93 ? -21.655 8.898 10.707 1.00 37.53 93 ALA A C 1
ATOM 758 O O . ALA A 1 93 ? -21.053 7.859 10.976 1.00 37.53 93 ALA A O 1
ATOM 759 N N . ARG A 1 94 ? -21.043 9.974 10.201 1.00 46.00 94 ARG A N 1
ATOM 760 C CA . ARG A 1 94 ? -19.600 10.172 10.233 1.00 46.00 94 ARG A CA 1
ATOM 761 C C . ARG A 1 94 ? -19.258 10.142 11.705 1.00 46.00 94 ARG A C 1
ATOM 763 O O . ARG A 1 94 ? -19.393 11.165 12.372 1.00 46.00 94 ARG A O 1
ATOM 770 N N . VAL A 1 95 ? -18.896 8.973 12.221 1.00 50.81 95 VAL A N 1
ATOM 771 C CA . VAL A 1 95 ? -18.422 8.816 13.587 1.00 50.81 95 VAL A CA 1
ATOM 772 C C . VAL A 1 95 ? -17.222 9.744 13.692 1.00 50.81 95 VAL A C 1
ATOM 774 O O . VAL A 1 95 ? -16.141 9.468 13.164 1.00 50.81 95 VAL A O 1
ATOM 777 N N . ARG A 1 96 ? -17.440 10.932 14.262 1.00 55.72 96 ARG A N 1
ATOM 778 C CA . ARG A 1 96 ? -16.385 11.921 14.402 1.00 55.72 96 ARG A CA 1
ATOM 779 C C . ARG A 1 96 ? -15.381 11.272 15.336 1.00 55.72 96 ARG A C 1
ATOM 781 O O . ARG A 1 96 ? -15.709 10.898 16.454 1.00 55.72 96 ARG A O 1
ATOM 788 N N . ARG A 1 97 ? -14.152 11.104 14.848 1.00 61.97 97 ARG A N 1
ATOM 789 C CA . ARG A 1 97 ? -13.055 10.375 15.512 1.00 61.97 97 ARG A CA 1
ATOM 790 C C . ARG A 1 97 ? -12.854 10.753 16.989 1.00 61.97 97 ARG A C 1
ATOM 792 O O . ARG A 1 97 ? -12.310 9.952 17.742 1.00 61.97 97 ARG A O 1
ATOM 799 N N . GLY A 1 98 ? -13.263 11.961 17.384 1.00 60.81 98 GLY A N 1
ATOM 800 C CA . GLY A 1 98 ? -13.174 12.480 18.750 1.00 60.81 98 GLY A CA 1
ATOM 801 C C . GLY A 1 98 ? -14.255 11.999 19.724 1.00 60.81 98 GLY A C 1
ATOM 802 O O . GLY A 1 98 ? -14.052 12.149 20.924 1.00 60.81 98 GLY A O 1
ATOM 803 N N . ASP A 1 99 ? -15.344 11.394 19.242 1.00 74.50 99 ASP A N 1
ATOM 804 C CA . ASP A 1 99 ? -16.513 11.059 20.072 1.00 74.50 99 ASP A CA 1
ATOM 805 C C . ASP A 1 99 ? -16.529 9.591 20.529 1.00 74.50 99 ASP A C 1
ATOM 807 O O . ASP A 1 99 ? -17.338 9.206 21.369 1.00 74.50 99 ASP A O 1
ATOM 811 N N . LEU A 1 100 ? -15.623 8.760 20.005 1.00 87.44 100 LEU A N 1
ATOM 812 C CA . LEU A 1 100 ? -15.527 7.353 20.387 1.00 87.44 100 LEU A CA 1
ATOM 813 C C . LEU A 1 100 ? -14.830 7.186 21.737 1.00 87.44 100 LEU A C 1
ATOM 815 O O . LEU A 1 100 ? -13.680 7.610 21.902 1.00 87.44 100 LEU A O 1
ATOM 819 N N . THR A 1 101 ? -15.496 6.497 22.662 1.00 91.25 101 THR A N 1
ATOM 820 C CA . THR A 1 101 ? -14.890 6.037 23.918 1.00 91.25 101 THR A CA 1
ATOM 821 C C . THR A 1 101 ? -14.003 4.814 23.681 1.00 91.25 101 THR A C 1
ATOM 823 O O . THR A 1 101 ? -14.139 4.112 22.674 1.00 91.25 101 THR A O 1
ATOM 826 N N . ALA A 1 102 ? -13.116 4.494 24.628 1.00 90.69 102 ALA A N 1
ATOM 827 C CA . ALA A 1 102 ? -12.342 3.251 24.559 1.00 90.69 102 ALA A CA 1
ATOM 828 C C . ALA A 1 102 ? -13.226 1.992 24.454 1.00 90.69 102 ALA A C 1
ATOM 830 O O . ALA A 1 102 ? -12.882 1.061 23.727 1.00 90.69 102 ALA A O 1
ATOM 831 N N . ALA A 1 103 ? -14.380 1.969 25.127 1.00 91.50 103 ALA A N 1
ATOM 832 C CA . ALA A 1 103 ? -15.314 0.848 25.056 1.00 91.50 103 ALA A CA 1
ATOM 833 C C . ALA A 1 103 ? -15.925 0.695 23.653 1.00 91.50 103 ALA A C 1
ATOM 835 O O . ALA A 1 103 ? -15.998 -0.423 23.138 1.00 91.50 103 ALA A O 1
ATOM 836 N N . ASP A 1 104 ? -16.301 1.806 23.011 1.00 92.81 104 ASP A N 1
ATOM 837 C CA . ASP A 1 104 ? -16.816 1.795 21.638 1.00 92.81 104 ASP A CA 1
ATOM 838 C C . ASP A 1 104 ? -15.749 1.346 20.640 1.00 92.81 104 ASP A C 1
ATOM 840 O O . ASP A 1 104 ? -16.047 0.575 19.733 1.00 92.81 104 ASP A O 1
ATOM 844 N N . ILE A 1 105 ? -14.493 1.759 20.841 1.00 92.88 105 ILE A N 1
AT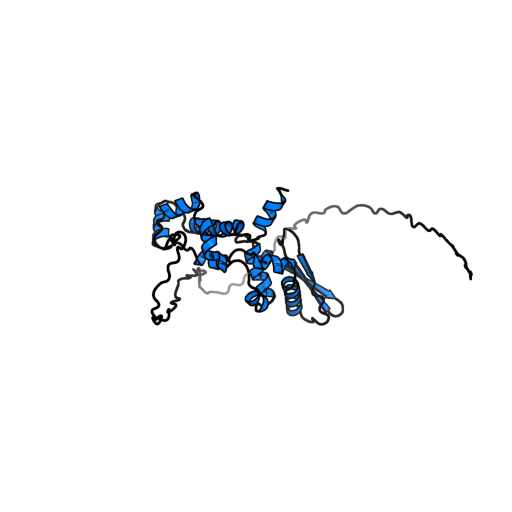OM 845 C CA . ILE A 1 105 ? -13.367 1.314 20.015 1.00 92.88 105 ILE A CA 1
ATOM 846 C C . ILE A 1 105 ? -13.194 -0.203 20.117 1.00 92.88 105 ILE A C 1
ATOM 848 O O . ILE A 1 105 ? -13.138 -0.893 19.104 1.00 92.88 105 ILE A O 1
ATOM 852 N N . ILE A 1 106 ? -13.150 -0.759 21.328 1.00 93.81 106 ILE A N 1
ATOM 853 C CA . ILE A 1 106 ? -13.001 -2.210 21.493 1.00 93.81 106 ILE A CA 1
ATOM 854 C C . ILE A 1 106 ? -14.212 -2.962 20.924 1.00 93.81 106 ILE A C 1
ATOM 856 O O . ILE A 1 106 ? -14.036 -4.014 20.304 1.00 93.81 106 ILE A O 1
ATOM 860 N N . ARG A 1 107 ? -15.432 -2.429 21.087 1.00 93.50 107 ARG A N 1
ATOM 861 C CA . ARG A 1 107 ? -16.635 -2.996 20.462 1.00 93.50 107 ARG A CA 1
ATOM 862 C C . ARG A 1 107 ? -16.499 -3.009 18.941 1.00 93.50 107 ARG A C 1
ATOM 864 O O . ARG A 1 107 ? -16.643 -4.078 18.363 1.00 93.50 107 ARG A O 1
ATOM 871 N N . GLY A 1 108 ? -16.146 -1.879 18.330 1.00 90.75 108 GLY A N 1
ATOM 872 C CA . GLY A 1 108 ? -16.023 -1.735 16.879 1.00 90.75 108 GLY A CA 1
ATOM 873 C C . GLY A 1 108 ? -14.978 -2.663 16.255 1.00 90.75 108 GLY A C 1
ATOM 874 O O . GLY A 1 108 ? -15.167 -3.142 15.138 1.00 90.75 108 GLY A O 1
ATOM 875 N N . ILE A 1 109 ? -13.894 -2.976 16.978 1.00 90.81 109 ILE A N 1
ATOM 876 C CA . ILE A 1 109 ? -12.911 -3.983 16.539 1.00 90.81 109 ILE A CA 1
ATOM 877 C C . ILE A 1 109 ? -13.554 -5.373 16.528 1.00 90.81 109 ILE A C 1
ATOM 879 O O . ILE A 1 109 ? -13.441 -6.092 15.539 1.00 90.81 109 ILE A O 1
ATOM 883 N N . LYS A 1 110 ? -14.263 -5.745 17.601 1.00 91.44 110 LYS A N 1
ATOM 884 C CA . LYS A 1 110 ? -14.908 -7.063 17.733 1.00 91.44 110 LYS A CA 1
ATOM 885 C C . LYS A 1 110 ? -16.064 -7.267 16.755 1.00 91.44 110 LYS A C 1
ATOM 887 O O . LYS A 1 110 ? -16.273 -8.386 16.301 1.00 91.44 110 LYS A O 1
ATOM 892 N N . THR A 1 111 ? -16.822 -6.214 16.458 1.00 90.69 111 THR A N 1
ATOM 893 C CA . THR A 1 111 ? -17.968 -6.258 15.536 1.00 90.69 111 THR A CA 1
ATOM 894 C C . THR A 1 111 ? -17.567 -6.050 14.076 1.00 90.69 111 THR A C 1
ATOM 896 O O . THR A 1 111 ? -18.392 -6.247 13.189 1.00 90.69 111 THR A O 1
ATOM 899 N N . GLY A 1 112 ? -16.312 -5.674 13.804 1.00 87.12 112 GLY A N 1
ATOM 900 C CA . GLY A 1 112 ? -15.824 -5.409 12.451 1.00 87.12 112 GLY A CA 1
ATOM 901 C C . GLY A 1 112 ? -16.308 -4.081 11.856 1.00 87.12 112 GLY A C 1
ATOM 902 O O . GLY A 1 112 ? -16.126 -3.852 10.662 1.00 87.12 112 GLY A O 1
ATOM 903 N N . GLU A 1 113 ? -16.878 -3.178 12.661 1.00 90.12 113 GLU A N 1
ATOM 904 C CA . GLU A 1 113 ? -17.387 -1.868 12.216 1.00 90.12 113 GLU A CA 1
ATOM 905 C C . GLU A 1 113 ? -16.309 -1.028 11.514 1.00 90.12 113 GLU A C 1
ATOM 907 O O . GLU A 1 113 ? -16.592 -0.324 10.545 1.00 90.12 113 GLU A O 1
ATOM 912 N N . PHE A 1 114 ? -15.047 -1.148 11.936 1.00 91.50 114 PHE A N 1
ATOM 913 C CA . PHE A 1 114 ? -13.941 -0.410 11.320 1.00 91.50 114 PHE A CA 1
ATOM 914 C C . PHE A 1 114 ? -13.657 -0.815 9.871 1.00 91.50 114 PHE A C 1
ATOM 916 O O . PHE A 1 114 ? -13.141 0.005 9.114 1.00 91.50 114 PHE A O 1
ATOM 923 N N . ALA A 1 115 ? -14.030 -2.025 9.444 1.00 92.44 115 ALA A N 1
ATOM 924 C CA . ALA A 1 115 ? -13.891 -2.421 8.044 1.00 92.44 115 ALA A CA 1
ATOM 925 C C . ALA A 1 115 ? -14.779 -1.565 7.124 1.00 92.44 115 ALA A C 1
ATOM 927 O O . ALA A 1 115 ? -14.385 -1.247 6.002 1.00 92.44 115 ALA A O 1
ATOM 928 N N . ALA A 1 116 ? -15.945 -1.120 7.609 1.00 90.75 116 ALA A N 1
ATOM 929 C CA . ALA A 1 116 ? -16.857 -0.285 6.831 1.00 90.75 116 ALA A CA 1
ATOM 930 C C . ALA A 1 116 ? -16.258 1.092 6.493 1.00 90.75 116 ALA A C 1
ATOM 932 O O . ALA A 1 116 ? -16.595 1.652 5.449 1.00 90.75 116 ALA A O 1
ATOM 933 N N . LEU A 1 117 ? -15.317 1.594 7.307 1.00 91.31 117 LEU A N 1
ATOM 934 C CA . LEU A 1 117 ? -14.626 2.870 7.073 1.00 91.31 117 LEU A CA 1
ATOM 935 C C . LEU A 1 117 ? -13.756 2.870 5.808 1.00 91.31 117 LEU A C 1
ATOM 937 O O . LEU A 1 117 ? -13.382 3.935 5.322 1.00 91.31 117 LEU A O 1
ATOM 941 N N . ALA A 1 118 ? -13.452 1.704 5.232 1.00 93.75 118 ALA A N 1
ATOM 942 C CA . ALA A 1 118 ? -12.797 1.638 3.928 1.00 93.75 118 ALA A CA 1
ATOM 943 C C . ALA A 1 118 ? -13.635 2.310 2.822 1.00 93.75 118 ALA A C 1
ATOM 945 O O . ALA A 1 118 ? -13.066 2.878 1.886 1.00 93.75 118 ALA A O 1
ATOM 946 N N . ASN A 1 119 ? -14.972 2.309 2.943 1.00 93.38 119 ASN A N 1
ATOM 947 C CA . ASN A 1 119 ? -15.863 2.992 1.999 1.00 93.38 119 ASN A CA 1
ATOM 948 C C . ASN A 1 119 ? -15.633 4.507 1.970 1.00 93.38 119 ASN A C 1
ATOM 950 O O . ASN A 1 119 ? -15.644 5.102 0.892 1.00 93.38 119 ASN A O 1
ATOM 954 N N . ASP A 1 120 ? -15.343 5.117 3.120 1.00 91.88 120 ASP A N 1
ATOM 955 C CA . ASP A 1 120 ? -15.058 6.555 3.224 1.00 91.88 120 ASP A CA 1
ATOM 956 C C . ASP A 1 120 ? -13.733 6.938 2.547 1.00 91.88 120 ASP A C 1
ATOM 958 O O . ASP A 1 120 ? -13.476 8.109 2.276 1.00 91.88 120 ASP A O 1
ATOM 962 N N . MET A 1 121 ? -12.882 5.946 2.271 1.00 93.00 121 MET A N 1
ATOM 963 C CA . MET A 1 121 ? -11.581 6.092 1.621 1.00 93.00 121 MET A CA 1
ATOM 964 C C . MET A 1 121 ? -11.568 5.529 0.192 1.00 93.00 121 MET A C 1
ATOM 966 O O . MET A 1 121 ? -10.496 5.279 -0.370 1.00 93.00 121 MET A O 1
ATOM 970 N N . ARG A 1 122 ? -12.740 5.302 -0.416 1.00 93.75 122 ARG A N 1
ATOM 971 C CA . ARG A 1 122 ? -12.857 4.684 -1.747 1.00 93.75 122 ARG A CA 1
ATOM 972 C C . ARG A 1 122 ? -12.145 5.482 -2.841 1.00 93.75 122 ARG A C 1
ATOM 974 O O . ARG A 1 122 ? -11.582 4.896 -3.760 1.00 93.75 122 ARG A O 1
ATOM 981 N N . ASP A 1 123 ? -12.102 6.805 -2.716 1.00 93.25 123 ASP A N 1
ATOM 982 C CA . ASP A 1 123 ? -11.384 7.708 -3.623 1.00 93.25 123 ASP A CA 1
ATOM 983 C C . ASP A 1 123 ? -9.851 7.556 -3.551 1.00 93.25 123 ASP A C 1
ATOM 985 O O . ASP A 1 123 ? -9.134 8.034 -4.430 1.00 93.25 123 ASP A O 1
ATOM 989 N N . LYS A 1 124 ? -9.329 6.893 -2.509 1.00 94.44 124 LYS A N 1
ATOM 990 C CA . LYS A 1 124 ? -7.896 6.606 -2.331 1.00 94.44 124 LYS A CA 1
ATOM 991 C C . LYS A 1 124 ? -7.481 5.232 -2.857 1.00 94.44 124 LYS A C 1
ATOM 993 O O . LYS A 1 124 ? -6.298 4.880 -2.763 1.00 94.44 124 LYS A O 1
ATOM 998 N N . ILE A 1 125 ? -8.417 4.450 -3.396 1.00 96.25 125 ILE A N 1
ATOM 999 C CA . ILE A 1 125 ? -8.118 3.159 -4.019 1.00 96.25 125 ILE A CA 1
ATOM 1000 C C . ILE A 1 125 ? -7.287 3.376 -5.287 1.00 96.25 125 ILE A C 1
ATOM 1002 O O . ILE A 1 125 ? -7.539 4.264 -6.097 1.00 96.25 125 ILE A O 1
ATOM 1006 N N . GLY A 1 126 ? -6.266 2.541 -5.438 1.00 96.62 126 GLY A N 1
ATOM 1007 C CA . GLY A 1 126 ? -5.382 2.511 -6.586 1.00 96.62 126 GLY A CA 1
ATOM 1008 C C . GLY A 1 126 ? -4.417 3.691 -6.686 1.00 96.62 126 GLY A C 1
ATOM 1009 O O . GLY A 1 126 ? -4.330 4.567 -5.820 1.00 96.62 126 GLY A O 1
ATOM 1010 N N . ILE A 1 127 ? -3.627 3.680 -7.754 1.00 96.75 127 ILE A N 1
ATOM 1011 C CA . ILE A 1 127 ? -2.759 4.778 -8.170 1.00 96.75 127 ILE A CA 1
ATOM 1012 C C . ILE A 1 127 ? -3.289 5.279 -9.519 1.00 96.75 127 ILE A C 1
ATOM 1014 O O . ILE A 1 127 ? -3.176 4.542 -10.503 1.00 96.75 127 ILE A O 1
ATOM 1018 N N . PRO A 1 128 ? -3.864 6.494 -9.599 1.00 95.25 128 PRO A N 1
ATOM 1019 C CA . PRO A 1 128 ? -4.477 6.998 -10.826 1.00 95.25 128 PRO A CA 1
ATOM 1020 C C . PRO A 1 128 ? -3.428 7.263 -11.911 1.00 95.25 128 PRO A C 1
ATOM 1022 O O . PRO A 1 128 ? -2.268 7.534 -11.600 1.00 95.25 128 PRO A O 1
ATOM 1025 N N . ASN A 1 129 ? -3.845 7.224 -13.182 1.00 95.62 129 ASN A N 1
ATOM 1026 C CA . ASN A 1 129 ? -2.954 7.370 -14.347 1.00 95.62 129 ASN A CA 1
ATOM 1027 C C . ASN A 1 129 ? -2.075 8.619 -14.257 1.00 95.62 129 ASN A C 1
ATOM 1029 O O . ASN A 1 129 ? -0.860 8.510 -14.323 1.00 95.62 129 ASN A O 1
ATOM 1033 N N . GLN A 1 130 ? -2.673 9.779 -13.973 1.00 96.50 130 GLN A N 1
ATOM 1034 C CA . GLN A 1 130 ? -1.937 11.038 -13.854 1.00 96.50 130 GLN A CA 1
ATOM 1035 C C . GLN A 1 130 ? -0.795 10.961 -12.825 1.00 96.50 130 GLN A C 1
ATOM 1037 O O . GLN A 1 130 ? 0.322 11.392 -13.104 1.00 96.50 130 GLN A O 1
ATOM 1042 N N . ALA A 1 131 ? -1.052 10.385 -11.646 1.00 95.75 131 ALA A N 1
ATOM 1043 C CA . ALA A 1 131 ? -0.031 10.227 -10.614 1.00 95.75 131 ALA A CA 1
ATOM 1044 C C . ALA A 1 131 ? 1.000 9.156 -10.995 1.00 95.75 131 ALA A C 1
ATOM 1046 O O . ALA A 1 131 ? 2.188 9.328 -10.737 1.00 95.75 131 ALA A O 1
ATOM 1047 N N . TRP A 1 132 ? 0.555 8.053 -11.601 1.00 97.00 132 TRP A N 1
ATOM 1048 C CA . TRP A 1 132 ? 1.428 6.978 -12.064 1.00 97.00 132 TRP A CA 1
ATOM 1049 C C . TRP A 1 132 ? 2.423 7.482 -13.101 1.00 97.00 132 TRP A C 1
ATOM 1051 O O . TRP A 1 132 ? 3.626 7.299 -12.935 1.00 97.00 132 TRP A O 1
ATOM 1061 N N . ASP A 1 133 ? 1.941 8.177 -14.126 1.00 95.81 133 ASP A N 1
ATOM 1062 C CA . ASP A 1 133 ? 2.740 8.641 -15.254 1.00 95.81 133 ASP A CA 1
ATOM 1063 C C . ASP A 1 133 ? 3.756 9.699 -14.822 1.00 95.81 133 ASP A C 1
ATOM 1065 O O . ASP A 1 133 ? 4.926 9.585 -15.186 1.00 95.81 133 ASP A O 1
ATOM 1069 N N . ALA A 1 134 ? 3.358 10.622 -13.940 1.00 96.75 134 ALA A N 1
ATOM 1070 C CA . ALA A 1 134 ? 4.239 11.647 -13.383 1.00 96.75 134 ALA A CA 1
ATOM 1071 C C . ALA A 1 134 ? 5.321 11.101 -12.427 1.00 96.75 134 ALA A C 1
ATOM 1073 O O . ALA A 1 134 ? 6.335 11.763 -12.209 1.00 96.75 134 ALA A O 1
ATOM 1074 N N . MET A 1 135 ? 5.134 9.913 -11.836 1.00 96.88 135 MET A N 1
ATOM 1075 C CA . MET A 1 135 ? 6.105 9.348 -10.895 1.00 96.88 135 MET A CA 1
ATOM 1076 C C . MET A 1 135 ? 7.352 8.797 -11.588 1.00 96.88 135 MET A C 1
ATOM 1078 O O . MET A 1 135 ? 7.276 8.074 -12.591 1.00 96.88 135 MET A O 1
ATOM 1082 N N . HIS A 1 136 ? 8.506 9.064 -10.967 1.00 96.81 136 HIS A N 1
ATOM 1083 C CA . HIS A 1 136 ? 9.773 8.443 -11.337 1.00 96.81 136 HIS A CA 1
ATOM 1084 C C . HIS A 1 136 ? 9.640 6.907 -11.291 1.00 96.81 136 HIS A C 1
ATOM 1086 O O . HIS A 1 136 ? 9.070 6.394 -10.322 1.00 96.81 136 HIS A O 1
ATOM 1092 N N . PRO A 1 137 ? 10.173 6.145 -12.269 1.00 95.25 137 PRO A N 1
ATOM 1093 C CA . PRO A 1 137 ? 9.941 4.702 -12.362 1.00 95.25 137 PRO A CA 1
ATOM 1094 C C . PRO A 1 137 ? 10.245 3.928 -11.077 1.00 95.25 137 PRO A C 1
ATOM 1096 O O . PRO A 1 137 ? 9.449 3.096 -10.655 1.00 95.25 137 PRO A O 1
ATOM 1099 N N . ARG A 1 138 ? 11.358 4.248 -10.408 1.00 93.69 138 ARG A N 1
ATOM 1100 C CA . ARG A 1 138 ? 11.728 3.614 -9.133 1.00 93.69 138 ARG A CA 1
ATOM 1101 C C . ARG A 1 138 ? 10.701 3.873 -8.022 1.00 93.69 138 ARG A C 1
ATOM 1103 O O . ARG A 1 138 ? 10.292 2.941 -7.342 1.00 93.69 138 ARG A O 1
ATOM 1110 N N . GLN A 1 139 ? 10.216 5.110 -7.902 1.00 95.31 139 GLN A N 1
ATOM 1111 C CA . GLN A 1 139 ? 9.190 5.467 -6.914 1.00 95.31 139 GLN A CA 1
ATOM 1112 C C . GLN A 1 139 ? 7.846 4.795 -7.221 1.00 95.31 139 GLN A C 1
ATOM 1114 O O . GLN A 1 139 ? 7.110 4.435 -6.305 1.00 95.31 139 GLN A O 1
ATOM 1119 N N . ALA A 1 140 ? 7.515 4.622 -8.505 1.00 95.69 140 ALA A N 1
ATOM 1120 C CA . ALA A 1 140 ? 6.309 3.916 -8.925 1.00 95.69 140 ALA A CA 1
ATOM 1121 C C . ALA A 1 140 ? 6.343 2.441 -8.486 1.00 95.69 140 ALA A C 1
ATOM 1123 O O . ALA A 1 140 ? 5.364 1.966 -7.913 1.00 95.69 140 ALA A O 1
ATOM 1124 N N . VAL A 1 141 ? 7.481 1.757 -8.676 1.00 93.56 141 VAL A N 1
ATOM 1125 C CA . VAL A 1 141 ? 7.708 0.381 -8.190 1.00 93.56 141 VAL A CA 1
ATOM 1126 C C . VAL A 1 141 ? 7.560 0.310 -6.671 1.00 93.56 141 VAL A C 1
ATOM 1128 O O . VAL A 1 141 ? 6.791 -0.504 -6.170 1.00 93.56 141 VAL A O 1
ATOM 1131 N N . GLU A 1 142 ? 8.237 1.190 -5.932 1.00 92.19 142 GLU A N 1
ATOM 1132 C CA . GLU A 1 142 ? 8.199 1.198 -4.464 1.00 92.19 142 GLU A CA 1
ATOM 1133 C C . GLU A 1 142 ? 6.780 1.403 -3.925 1.00 92.19 142 GLU A C 1
ATOM 1135 O O . GLU A 1 142 ? 6.310 0.612 -3.109 1.00 92.19 142 GLU A O 1
ATOM 1140 N N . LYS A 1 143 ? 6.054 2.411 -4.427 1.00 93.06 143 LYS A N 1
ATOM 1141 C CA . LYS A 1 143 ? 4.669 2.665 -3.999 1.00 93.06 143 LYS A CA 1
ATOM 1142 C C . LYS A 1 143 ? 3.713 1.548 -4.387 1.00 93.06 143 LYS A C 1
ATOM 1144 O O . LYS A 1 143 ? 2.755 1.293 -3.658 1.00 93.06 143 LYS A O 1
ATOM 1149 N N . PHE A 1 144 ? 3.932 0.932 -5.546 1.00 94.44 144 PHE A N 1
ATOM 1150 C CA . PHE A 1 144 ? 3.157 -0.221 -5.971 1.00 94.44 144 PHE A CA 1
ATOM 1151 C C . PHE A 1 144 ? 3.360 -1.375 -4.981 1.00 94.44 144 PHE A C 1
ATOM 1153 O O . PHE A 1 144 ? 2.394 -1.848 -4.385 1.00 94.44 144 PHE A O 1
ATOM 1160 N N . LEU A 1 145 ? 4.614 -1.779 -4.755 1.00 92.12 145 LEU A N 1
ATOM 1161 C CA . LEU A 1 145 ? 4.946 -2.951 -3.946 1.00 92.12 145 LEU A CA 1
ATOM 1162 C C . LEU A 1 145 ? 4.618 -2.757 -2.466 1.00 92.12 145 LEU A C 1
ATOM 1164 O O . LEU A 1 145 ? 4.173 -3.710 -1.832 1.00 92.12 145 LEU A O 1
ATOM 1168 N N . GLU A 1 146 ? 4.769 -1.544 -1.932 1.00 90.56 146 GLU A N 1
ATOM 1169 C CA . GLU A 1 146 ? 4.369 -1.219 -0.558 1.00 90.56 146 GLU A CA 1
ATOM 1170 C C . GLU A 1 146 ? 2.867 -1.440 -0.335 1.00 90.56 146 GLU A C 1
ATOM 1172 O O . GLU A 1 146 ? 2.454 -1.956 0.700 1.00 90.56 146 GLU A O 1
ATOM 1177 N N . ARG A 1 147 ? 2.026 -1.054 -1.300 1.00 92.44 147 ARG A N 1
ATOM 1178 C CA . ARG A 1 147 ? 0.569 -1.217 -1.178 1.00 92.44 147 ARG A CA 1
ATOM 1179 C C . ARG A 1 147 ? 0.121 -2.638 -1.495 1.00 92.44 147 ARG A C 1
ATOM 1181 O O . ARG A 1 147 ? -0.819 -3.118 -0.867 1.00 92.44 147 ARG A O 1
ATOM 1188 N N . TYR A 1 148 ? 0.783 -3.280 -2.456 1.00 92.19 148 TYR A N 1
ATOM 1189 C CA . TYR A 1 148 ? 0.439 -4.622 -2.910 1.00 92.19 148 TYR A CA 1
ATOM 1190 C C . TYR A 1 148 ? 0.809 -5.700 -1.888 1.00 92.19 148 TYR A C 1
ATOM 1192 O O . TYR A 1 148 ? 0.022 -6.615 -1.683 1.00 92.19 148 TYR A O 1
ATOM 1200 N N . ASN A 1 149 ? 1.958 -5.584 -1.212 1.00 87.56 149 ASN A N 1
ATOM 1201 C CA . ASN A 1 149 ? 2.399 -6.587 -0.234 1.00 87.56 149 ASN A CA 1
ATOM 1202 C C . ASN A 1 149 ? 1.897 -6.332 1.195 1.00 87.56 149 ASN A C 1
ATOM 1204 O O . ASN A 1 149 ? 2.076 -7.170 2.073 1.00 87.56 149 ASN A O 1
ATOM 1208 N N . GLY A 1 150 ? 1.247 -5.192 1.427 1.00 81.19 150 GLY A N 1
ATOM 1209 C CA . GLY A 1 150 ? 0.631 -4.878 2.708 1.00 81.19 150 GLY A CA 1
ATOM 1210 C C . GLY A 1 150 ? 1.615 -4.438 3.800 1.00 81.19 150 GLY A C 1
ATOM 1211 O O . GLY A 1 150 ? 2.805 -4.231 3.554 1.00 81.19 150 GLY A O 1
ATOM 1212 N N . PRO A 1 151 ? 1.102 -4.215 5.022 1.00 73.06 151 PRO A N 1
ATOM 1213 C CA . PRO A 1 151 ? 1.844 -3.573 6.107 1.00 73.06 151 PRO A CA 1
ATOM 1214 C C . PRO A 1 151 ? 2.950 -4.429 6.731 1.00 73.06 151 PRO A C 1
ATOM 1216 O O . PRO A 1 151 ? 3.841 -3.867 7.366 1.00 73.06 151 PRO A O 1
ATOM 1219 N N . GLU A 1 152 ? 2.890 -5.750 6.573 1.00 72.75 152 GLU A N 1
ATOM 1220 C CA . GLU A 1 152 ? 3.822 -6.700 7.196 1.00 72.75 152 GLU A CA 1
ATOM 1221 C C . GLU A 1 152 ? 5.044 -7.003 6.321 1.00 72.75 152 GLU A C 1
ATOM 1223 O O . GLU A 1 152 ? 5.997 -7.640 6.771 1.00 72.75 152 GLU A O 1
ATOM 1228 N N . ALA A 1 153 ? 5.049 -6.538 5.070 1.00 75.31 153 ALA A N 1
ATOM 1229 C CA . ALA A 1 153 ? 6.106 -6.868 4.137 1.00 75.31 153 ALA A CA 1
ATOM 1230 C C . ALA A 1 153 ? 7.408 -6.110 4.438 1.00 75.31 153 ALA A C 1
ATOM 1232 O O . ALA A 1 153 ? 7.444 -4.880 4.542 1.00 75.31 153 ALA A O 1
ATOM 1233 N N . ASP A 1 154 ? 8.508 -6.859 4.513 1.00 79.25 154 ASP A N 1
ATOM 1234 C CA . ASP A 1 154 ? 9.852 -6.304 4.640 1.00 79.25 154 ASP A CA 1
ATOM 1235 C C . ASP A 1 154 ? 10.222 -5.551 3.355 1.00 79.25 154 ASP A C 1
ATOM 1237 O O . ASP A 1 154 ? 10.499 -6.152 2.311 1.00 79.25 154 ASP A O 1
ATOM 1241 N N . ARG A 1 155 ? 10.237 -4.214 3.437 1.00 71.75 155 ARG A N 1
ATOM 1242 C CA . ARG A 1 155 ? 10.546 -3.319 2.311 1.00 71.75 155 ARG A CA 1
ATOM 1243 C C . ARG A 1 155 ? 11.865 -3.666 1.623 1.00 71.75 155 ARG A C 1
ATOM 1245 O O . ARG A 1 155 ? 11.971 -3.480 0.413 1.00 71.75 155 ARG A O 1
ATOM 1252 N N . HIS A 1 156 ? 12.846 -4.182 2.365 1.00 73.50 156 HIS A N 1
ATOM 1253 C CA . HIS A 1 156 ? 14.162 -4.526 1.826 1.00 73.50 156 HIS A CA 1
ATOM 1254 C C . HIS A 1 156 ? 14.162 -5.821 1.006 1.00 73.50 156 HIS A C 1
ATOM 1256 O O . HIS A 1 156 ? 15.134 -6.096 0.307 1.00 73.50 156 HIS A O 1
ATOM 1262 N N . LYS A 1 157 ? 13.079 -6.604 1.065 1.00 80.62 157 LYS A N 1
ATOM 1263 C CA . LYS A 1 157 ? 12.943 -7.894 0.374 1.00 80.62 157 LYS A CA 1
ATOM 1264 C C . LYS A 1 157 ? 11.923 -7.879 -0.762 1.00 80.62 157 LYS A C 1
ATOM 1266 O O . LYS A 1 157 ? 11.814 -8.864 -1.483 1.00 80.62 157 LYS A O 1
ATOM 1271 N N . LEU A 1 158 ? 11.206 -6.769 -0.961 1.00 86.31 158 LEU A N 1
ATOM 1272 C CA . LEU A 1 158 ? 10.159 -6.667 -1.986 1.00 86.31 158 LEU A CA 1
ATOM 1273 C C . LEU A 1 158 ? 10.702 -6.844 -3.408 1.00 86.31 158 LEU A C 1
ATOM 1275 O O . LEU A 1 158 ? 10.050 -7.437 -4.266 1.00 86.31 158 LEU A O 1
ATOM 1279 N N . TYR A 1 159 ? 11.891 -6.309 -3.670 1.00 90.69 159 TYR A N 1
ATOM 1280 C CA . TYR A 1 159 ? 12.563 -6.457 -4.950 1.00 90.69 159 TYR A CA 1
ATOM 1281 C C . TYR A 1 159 ? 14.065 -6.223 -4.803 1.00 90.69 159 TYR A C 1
ATOM 1283 O O . TYR A 1 159 ? 14.522 -5.561 -3.872 1.00 90.69 159 TYR A O 1
ATOM 1291 N N . TYR A 1 160 ? 14.836 -6.741 -5.751 1.00 91.19 160 TYR A N 1
ATOM 1292 C CA . TYR A 1 160 ? 16.264 -6.468 -5.855 1.00 91.19 160 TYR A CA 1
ATOM 1293 C C . TYR A 1 160 ? 16.704 -6.454 -7.319 1.00 91.19 160 TYR A C 1
ATOM 1295 O O . TYR A 1 160 ? 15.985 -6.906 -8.214 1.00 91.19 160 TYR A O 1
ATOM 1303 N N . PHE A 1 161 ? 17.893 -5.913 -7.573 1.00 90.81 161 PHE A N 1
ATOM 1304 C CA . PHE A 1 161 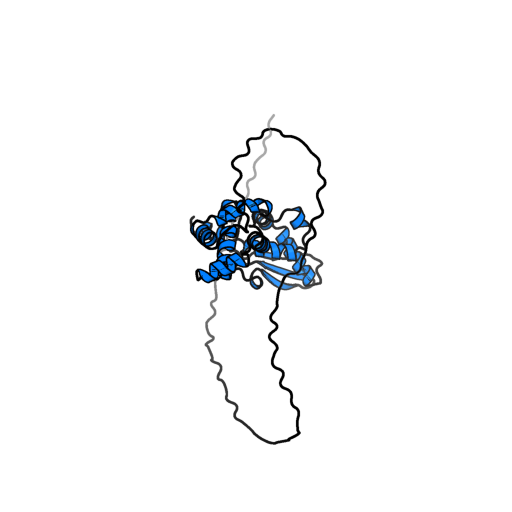? 18.471 -5.869 -8.910 1.00 90.81 161 PHE A CA 1
ATOM 1305 C C . PHE A 1 161 ? 19.627 -6.851 -9.028 1.00 90.81 161 PHE A C 1
ATOM 1307 O O . PHE A 1 161 ? 20.519 -6.887 -8.183 1.00 90.81 161 PHE A O 1
ATOM 1314 N N . GLN A 1 162 ? 19.628 -7.608 -10.117 1.00 90.75 162 GLN A N 1
ATOM 1315 C CA . GLN A 1 162 ? 20.775 -8.371 -10.580 1.00 90.75 162 GLN A CA 1
ATOM 1316 C C . GLN A 1 162 ? 21.405 -7.634 -11.758 1.00 90.75 162 GLN A C 1
ATOM 1318 O O . GLN A 1 162 ? 20.710 -7.139 -12.652 1.00 90.75 162 GLN A O 1
ATOM 1323 N N . HIS A 1 163 ? 22.731 -7.574 -11.774 1.00 88.44 163 HIS A N 1
ATOM 1324 C CA . HIS A 1 163 ? 23.489 -6.850 -12.787 1.00 88.44 163 HIS A CA 1
ATOM 1325 C C . HIS A 1 163 ? 24.398 -7.805 -13.541 1.00 88.44 163 HIS A C 1
ATOM 1327 O O . HIS A 1 163 ? 25.040 -8.669 -12.948 1.00 88.44 163 HIS A O 1
ATOM 1333 N N . LYS A 1 164 ? 24.466 -7.637 -14.859 1.00 86.38 164 LYS A N 1
ATOM 1334 C CA . LYS A 1 164 ? 25.383 -8.381 -15.714 1.00 86.38 164 LYS A CA 1
ATOM 1335 C C . LYS A 1 164 ? 26.023 -7.429 -16.710 1.00 86.38 164 LYS A C 1
ATOM 1337 O O . LYS A 1 164 ? 25.325 -6.703 -17.414 1.00 86.38 164 LYS A O 1
ATOM 1342 N N . TRP A 1 165 ? 27.347 -7.467 -16.788 1.00 81.06 165 TRP A N 1
ATOM 1343 C CA . TRP A 1 165 ? 28.073 -6.807 -17.863 1.00 81.06 165 TRP A CA 1
ATOM 1344 C C . TRP A 1 165 ? 28.087 -7.729 -19.084 1.00 81.06 165 TRP A C 1
ATOM 1346 O O . TRP A 1 165 ? 28.531 -8.875 -18.997 1.00 81.06 165 TRP A O 1
ATOM 1356 N N . ASP A 1 166 ? 27.571 -7.246 -20.210 1.00 78.88 166 ASP A N 1
ATOM 1357 C CA . ASP A 1 166 ? 27.773 -7.856 -21.524 1.00 78.88 166 ASP A CA 1
ATOM 1358 C C . ASP A 1 166 ? 28.686 -6.935 -22.341 1.00 78.88 166 ASP A C 1
ATOM 1360 O O . ASP A 1 166 ? 28.742 -5.742 -22.065 1.00 78.88 166 ASP A O 1
ATOM 1364 N N . ARG A 1 167 ? 29.417 -7.471 -23.325 1.00 73.88 167 ARG A N 1
ATOM 1365 C CA . ARG A 1 167 ? 30.621 -6.896 -23.970 1.00 73.88 167 ARG A CA 1
ATOM 1366 C C . ARG A 1 167 ? 30.575 -5.392 -24.299 1.00 73.88 167 ARG A C 1
ATOM 1368 O O . ARG A 1 167 ? 31.633 -4.776 -24.354 1.00 73.88 167 ARG A O 1
ATOM 1375 N N . HIS A 1 168 ? 29.392 -4.793 -24.466 1.00 73.12 168 HIS A N 1
ATOM 1376 C CA . HIS A 1 168 ? 29.207 -3.351 -24.679 1.00 73.12 168 HIS A CA 1
ATOM 1377 C C . HIS A 1 168 ? 28.033 -2.718 -23.905 1.00 73.12 168 HIS A C 1
ATOM 1379 O O . HIS A 1 168 ? 27.621 -1.610 -24.244 1.00 73.12 168 HIS A O 1
ATOM 1385 N N . ARG A 1 169 ? 27.415 -3.415 -22.941 1.00 72.75 169 ARG A N 1
ATOM 1386 C CA . ARG A 1 169 ? 26.159 -2.978 -22.306 1.00 72.75 169 ARG A CA 1
ATOM 1387 C C . ARG A 1 169 ? 26.060 -3.412 -20.852 1.00 72.75 169 ARG A C 1
ATOM 1389 O O . ARG A 1 169 ? 26.423 -4.534 -20.499 1.00 72.75 169 ARG A O 1
ATOM 1396 N N . PHE A 1 170 ? 25.451 -2.556 -20.040 1.00 76.31 170 PHE A N 1
ATOM 1397 C CA . PHE A 1 170 ? 25.042 -2.913 -18.692 1.00 76.31 170 PHE A CA 1
ATOM 1398 C C . PHE A 1 170 ? 23.616 -3.478 -18.711 1.00 76.31 170 PHE A C 1
ATOM 1400 O O . PHE A 1 170 ? 22.652 -2.764 -18.992 1.00 76.31 170 PHE A O 1
ATOM 1407 N N . LEU A 1 171 ? 23.470 -4.771 -18.421 1.00 81.75 171 LEU A N 1
ATOM 1408 C CA . LEU A 1 171 ? 22.168 -5.417 -18.284 1.00 81.75 171 LEU A CA 1
ATOM 1409 C C . LEU A 1 171 ? 21.742 -5.391 -16.818 1.00 81.75 171 LEU A C 1
ATOM 1411 O O . LEU A 1 171 ? 22.487 -5.802 -15.927 1.00 81.75 171 LEU A O 1
ATOM 1415 N N . CYS A 1 172 ? 20.514 -4.942 -16.577 1.00 87.38 172 CYS A N 1
ATOM 1416 C CA . CYS A 1 172 ? 19.889 -4.982 -15.264 1.00 87.38 172 CYS A CA 1
ATOM 1417 C C . CYS A 1 172 ? 18.617 -5.824 -15.331 1.00 87.38 172 CYS A C 1
ATOM 1419 O O . CYS A 1 172 ? 17.777 -5.617 -16.212 1.00 87.38 172 CYS A O 1
ATOM 1421 N N . THR A 1 173 ? 18.508 -6.769 -14.401 1.00 88.88 173 THR A N 1
ATOM 1422 C CA . THR A 1 173 ? 17.303 -7.556 -14.157 1.00 88.88 173 THR A CA 1
ATOM 1423 C C . THR A 1 173 ? 16.725 -7.136 -12.818 1.00 88.88 173 THR A C 1
ATOM 1425 O O . THR A 1 173 ? 17.385 -7.295 -11.795 1.00 88.88 173 THR A O 1
ATOM 1428 N N . MET A 1 174 ? 15.506 -6.607 -12.812 1.00 90.81 174 MET A N 1
ATOM 1429 C CA . MET A 1 174 ? 14.758 -6.425 -11.572 1.00 90.81 174 MET A CA 1
ATOM 1430 C C . MET A 1 174 ? 14.025 -7.719 -11.253 1.00 90.81 174 MET A C 1
ATOM 1432 O O . MET A 1 174 ? 13.285 -8.227 -12.096 1.00 90.81 174 MET A O 1
ATOM 1436 N N . VAL A 1 175 ? 14.249 -8.232 -10.050 1.00 89.44 175 VAL A N 1
ATOM 1437 C CA . VAL A 1 175 ? 13.549 -9.382 -9.495 1.00 89.44 175 VAL A CA 1
ATOM 1438 C C . VAL A 1 175 ? 12.556 -8.862 -8.471 1.00 89.44 175 VAL A C 1
ATOM 1440 O O . VAL A 1 175 ? 12.962 -8.315 -7.447 1.00 89.44 175 VAL A O 1
ATOM 1443 N N . VAL A 1 176 ? 11.267 -9.016 -8.755 1.00 88.19 176 VAL A N 1
ATOM 1444 C CA . VAL A 1 176 ? 10.183 -8.652 -7.836 1.00 88.19 176 VAL A CA 1
ATOM 1445 C C . VAL A 1 176 ? 9.675 -9.912 -7.155 1.00 88.19 176 VAL A C 1
ATOM 1447 O O . VAL A 1 176 ? 9.304 -10.872 -7.833 1.00 88.19 176 VAL A O 1
ATOM 1450 N N . GLN A 1 177 ? 9.659 -9.900 -5.824 1.00 80.81 177 GLN A N 1
ATOM 1451 C CA . GLN A 1 177 ? 9.077 -10.973 -5.029 1.00 80.81 177 GLN A CA 1
ATOM 1452 C C . GLN A 1 177 ? 7.605 -10.673 -4.736 1.00 80.81 177 GLN A C 1
ATOM 1454 O O . GLN A 1 177 ? 7.214 -9.523 -4.540 1.00 80.81 177 GLN A O 1
ATOM 1459 N N . GLY A 1 178 ? 6.786 -11.722 -4.696 1.00 72.00 178 GLY A N 1
ATOM 1460 C CA . GLY A 1 178 ? 5.427 -11.643 -4.164 1.00 72.00 178 GLY A CA 1
ATOM 1461 C C . GLY A 1 178 ? 4.355 -11.119 -5.119 1.00 72.00 178 GLY A C 1
ATOM 1462 O O . GLY A 1 178 ? 3.190 -11.164 -4.746 1.00 72.00 178 GLY A O 1
ATOM 1463 N N . PHE A 1 179 ? 4.674 -10.696 -6.350 1.00 78.00 179 PHE A N 1
ATOM 1464 C CA . PHE A 1 179 ? 3.641 -10.330 -7.329 1.00 78.00 179 PHE A CA 1
ATOM 1465 C C . PHE A 1 179 ? 2.919 -11.584 -7.845 1.00 78.00 179 PHE A C 1
ATOM 1467 O O . PHE A 1 179 ? 3.516 -12.395 -8.553 1.00 78.00 179 PHE A O 1
ATOM 1474 N N . HIS A 1 180 ? 1.658 -11.779 -7.439 1.00 68.31 180 HIS A N 1
ATOM 1475 C CA . HIS A 1 180 ? 0.883 -13.012 -7.659 1.00 68.31 180 HIS A CA 1
ATOM 1476 C C . HIS A 1 180 ? 1.599 -14.302 -7.212 1.00 68.31 180 HIS A C 1
ATOM 1478 O O . HIS A 1 180 ? 1.489 -15.341 -7.866 1.00 68.31 180 HIS A O 1
ATOM 1484 N N . GLY A 1 181 ? 2.398 -14.236 -6.141 1.00 63.28 181 GLY A N 1
ATOM 1485 C CA . GLY A 1 181 ? 3.185 -15.383 -5.667 1.00 63.28 181 GLY A CA 1
ATOM 1486 C C . GLY A 1 181 ? 4.268 -15.855 -6.651 1.00 63.28 181 GLY A C 1
ATOM 1487 O O . GLY A 1 181 ? 4.783 -16.962 -6.513 1.00 63.28 181 GLY A O 1
ATOM 1488 N N . ARG A 1 182 ? 4.615 -15.039 -7.657 1.00 64.75 182 ARG A N 1
ATOM 1489 C CA . ARG A 1 182 ? 5.606 -15.358 -8.691 1.00 64.75 182 ARG A CA 1
ATOM 1490 C C . ARG A 1 182 ? 6.787 -14.398 -8.638 1.00 64.75 182 ARG A C 1
ATOM 1492 O O . ARG A 1 182 ? 6.678 -13.251 -8.211 1.00 64.75 182 ARG A O 1
ATOM 1499 N N . GLU A 1 183 ? 7.927 -14.886 -9.112 1.00 68.06 183 GLU A N 1
ATOM 1500 C CA . GLU A 1 183 ? 9.101 -14.063 -9.379 1.00 68.06 183 GLU A CA 1
ATOM 1501 C C . GLU A 1 183 ? 8.925 -13.385 -10.746 1.00 68.06 183 GLU A C 1
ATOM 1503 O O . GLU A 1 183 ? 8.924 -14.060 -11.779 1.00 68.06 183 GLU A O 1
ATOM 1508 N N . ILE A 1 184 ? 8.788 -12.056 -10.777 1.00 74.81 184 ILE A N 1
ATOM 1509 C CA . ILE A 1 184 ? 8.814 -11.310 -12.043 1.00 74.81 184 ILE A CA 1
ATOM 1510 C C . ILE A 1 184 ? 10.233 -10.830 -12.310 1.00 74.81 184 ILE A C 1
ATOM 1512 O O . ILE A 1 184 ? 10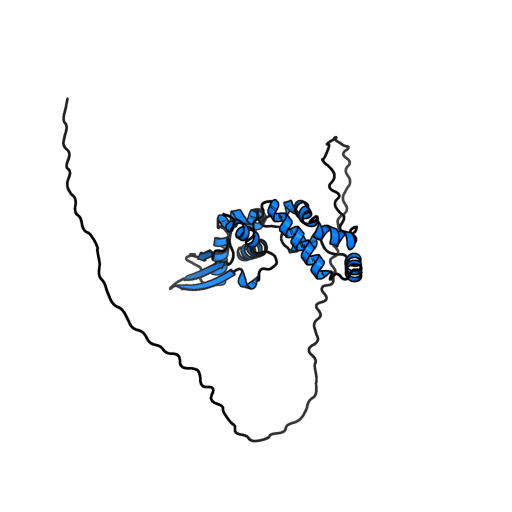.798 -10.062 -11.529 1.00 74.81 184 ILE A O 1
ATOM 1516 N N . LYS A 1 185 ? 10.780 -11.254 -13.455 1.00 79.06 185 LYS A N 1
ATOM 1517 C CA . LYS A 1 185 ? 12.080 -10.816 -13.971 1.00 79.06 185 LYS A CA 1
ATOM 1518 C C . LYS A 1 185 ? 11.883 -9.798 -15.077 1.00 79.06 185 LYS A C 1
ATOM 1520 O O . LYS A 1 185 ? 11.365 -10.121 -16.144 1.00 79.06 185 LYS A O 1
ATOM 1525 N N . VAL A 1 186 ? 12.357 -8.582 -14.843 1.00 76.81 186 VAL A N 1
ATOM 1526 C CA . VAL A 1 186 ? 12.271 -7.493 -15.816 1.00 76.81 186 VAL A CA 1
ATOM 1527 C C . VAL A 1 186 ? 13.664 -7.128 -16.303 1.00 76.81 186 VAL A C 1
ATOM 1529 O O . VAL A 1 186 ? 14.477 -6.642 -15.523 1.00 76.81 186 VAL A O 1
ATOM 1532 N N . ILE A 1 187 ? 13.943 -7.361 -17.588 1.00 75.56 187 ILE A N 1
ATOM 1533 C CA . ILE A 1 187 ? 15.267 -7.143 -18.188 1.00 75.56 187 ILE A CA 1
ATOM 1534 C C . ILE A 1 187 ? 15.275 -5.839 -18.985 1.00 75.56 187 ILE A C 1
ATOM 1536 O O . ILE A 1 187 ? 14.543 -5.702 -19.967 1.00 75.56 187 ILE A O 1
ATOM 1540 N N . SER A 1 188 ? 16.171 -4.916 -18.632 1.00 74.06 188 SER A N 1
ATOM 1541 C CA . SER A 1 188 ? 16.472 -3.765 -19.487 1.00 74.06 188 SER A CA 1
ATOM 1542 C C . SER A 1 188 ? 17.298 -4.209 -20.700 1.00 74.06 188 SER A C 1
ATOM 1544 O O . SER A 1 188 ? 18.424 -4.683 -20.553 1.00 74.06 188 SER A O 1
ATOM 1546 N N . LYS A 1 189 ? 16.743 -4.054 -21.911 1.00 64.44 189 LYS A N 1
ATOM 1547 C CA . LYS A 1 189 ? 17.430 -4.330 -23.192 1.00 64.44 189 LYS A CA 1
ATOM 1548 C C . LYS A 1 189 ? 17.958 -3.069 -23.886 1.00 64.44 189 LYS A C 1
ATOM 1550 O O . LYS A 1 189 ? 18.312 -3.130 -25.063 1.00 64.44 189 LYS A O 1
ATOM 1555 N N . SER A 1 190 ? 17.967 -1.922 -23.206 1.00 60.16 190 SER A N 1
ATOM 1556 C CA . SER A 1 190 ? 18.331 -0.660 -23.852 1.00 60.16 190 SER A CA 1
ATOM 1557 C C . SER A 1 190 ? 19.783 -0.699 -24.343 1.00 60.16 190 SER A C 1
ATOM 1559 O O . SER A 1 190 ? 20.710 -0.985 -23.586 1.00 60.16 190 SER A O 1
ATOM 1561 N N . LEU A 1 191 ? 19.964 -0.451 -25.645 1.00 54.09 191 LEU A N 1
ATOM 1562 C CA . LEU A 1 191 ? 21.213 -0.659 -26.387 1.00 54.09 191 LEU A CA 1
ATOM 1563 C C . LEU A 1 191 ? 22.351 0.290 -25.964 1.00 54.09 191 LEU A C 1
ATOM 1565 O O . LEU A 1 191 ? 23.485 0.084 -26.390 1.00 54.09 191 LEU A O 1
ATOM 1569 N N . SER A 1 192 ? 22.049 1.304 -25.150 1.00 57.34 192 SER A N 1
ATOM 1570 C CA . SER A 1 192 ? 22.889 2.480 -24.897 1.00 57.34 192 SER A CA 1
ATOM 1571 C C . SER A 1 192 ? 23.078 2.816 -23.413 1.00 57.34 192 SER A C 1
ATOM 1573 O O . SER A 1 192 ? 23.553 3.900 -23.081 1.00 57.34 192 SER A O 1
ATOM 1575 N N . VAL A 1 193 ? 22.721 1.911 -22.499 1.00 62.19 193 VAL A N 1
ATOM 1576 C CA . VAL A 1 193 ? 22.893 2.171 -21.066 1.00 62.19 193 VAL A CA 1
ATOM 1577 C C . VAL A 1 193 ? 24.309 1.810 -20.629 1.00 62.19 193 VAL A C 1
ATOM 1579 O O . VAL A 1 193 ? 24.668 0.636 -20.528 1.00 62.19 193 VAL A O 1
ATOM 1582 N N . LEU A 1 194 ? 25.105 2.851 -20.387 1.00 67.31 194 LEU A N 1
ATOM 1583 C CA . LEU A 1 194 ? 26.500 2.756 -19.951 1.00 67.31 194 LEU A CA 1
ATOM 1584 C C . LEU A 1 194 ? 26.654 2.737 -18.422 1.00 67.31 194 LEU A C 1
ATOM 1586 O O . LEU A 1 194 ? 27.743 2.452 -17.937 1.00 67.31 194 LEU A O 1
ATOM 1590 N N . ASP A 1 195 ? 25.583 3.024 -17.672 1.00 81.81 195 ASP A N 1
ATOM 1591 C CA . ASP A 1 195 ? 25.638 3.209 -16.220 1.00 81.81 195 ASP A CA 1
ATOM 1592 C C . ASP A 1 195 ? 24.547 2.421 -15.469 1.00 81.81 195 ASP A C 1
ATOM 1594 O O . ASP A 1 195 ? 23.412 2.256 -15.933 1.00 81.81 195 ASP A O 1
ATOM 1598 N N . LYS A 1 196 ? 24.899 1.944 -14.274 1.00 86.12 196 LYS A N 1
ATOM 1599 C CA . LYS A 1 196 ? 24.079 1.084 -13.416 1.00 86.12 196 LYS A CA 1
ATOM 1600 C C . LYS A 1 196 ? 22.738 1.722 -13.018 1.00 86.12 196 LYS A C 1
ATOM 1602 O O . LYS A 1 196 ? 21.713 1.068 -13.226 1.00 86.12 196 LYS A O 1
ATOM 1607 N N . PRO A 1 197 ? 22.670 2.971 -12.510 1.00 89.06 197 PRO A N 1
ATOM 1608 C CA . PRO A 1 197 ? 21.407 3.600 -12.113 1.00 89.06 197 PRO A CA 1
ATOM 1609 C C . PRO A 1 197 ? 20.441 3.798 -13.285 1.00 89.06 197 PRO A C 1
ATOM 1611 O O . PRO A 1 197 ? 19.223 3.667 -13.129 1.00 89.06 197 PRO A O 1
ATOM 1614 N N . ALA A 1 198 ? 20.970 4.072 -14.480 1.00 86.88 198 ALA A N 1
ATOM 1615 C CA . ALA A 1 198 ? 20.167 4.187 -15.691 1.00 86.88 198 ALA A CA 1
ATOM 1616 C C . ALA A 1 198 ? 19.559 2.830 -16.091 1.00 86.88 198 ALA A C 1
ATOM 1618 O O . ALA A 1 198 ? 18.404 2.771 -16.519 1.00 86.88 198 ALA A O 1
ATOM 1619 N N . ALA A 1 199 ? 20.286 1.726 -15.889 1.00 87.38 199 ALA A N 1
ATOM 1620 C CA . ALA A 1 199 ? 19.784 0.390 -16.200 1.00 87.38 199 ALA A CA 1
ATOM 1621 C C . ALA A 1 199 ? 18.713 -0.071 -15.207 1.00 87.38 199 ALA A C 1
ATOM 1623 O O . ALA A 1 199 ? 17.704 -0.637 -15.627 1.00 87.38 199 ALA A O 1
ATOM 1624 N N . GLU A 1 200 ? 18.900 0.223 -13.916 1.00 91.00 200 GLU A N 1
ATOM 1625 C CA . GLU A 1 200 ? 17.882 0.005 -12.879 1.00 91.00 200 GLU A CA 1
ATOM 1626 C C . GLU A 1 200 ? 16.610 0.800 -13.190 1.00 91.00 200 GLU A C 1
ATOM 1628 O O . GLU A 1 200 ? 15.509 0.253 -13.185 1.00 91.00 200 GLU A O 1
ATOM 1633 N N . THR A 1 201 ? 16.752 2.079 -13.551 1.00 91.88 201 THR A N 1
ATOM 1634 C CA . THR A 1 201 ? 15.611 2.936 -13.907 1.00 91.88 201 THR A CA 1
ATOM 1635 C C . THR A 1 201 ? 14.861 2.406 -15.130 1.00 91.88 201 THR A C 1
ATOM 1637 O O . THR A 1 201 ? 13.630 2.408 -15.139 1.00 91.88 201 THR A O 1
ATOM 1640 N N . ALA A 1 202 ? 15.573 1.893 -16.136 1.00 89.50 202 ALA A N 1
ATOM 1641 C CA . ALA A 1 202 ? 14.967 1.260 -17.305 1.00 89.50 202 ALA A CA 1
ATOM 1642 C C . ALA A 1 202 ? 14.240 -0.060 -16.966 1.00 89.50 202 ALA A C 1
ATOM 1644 O O . ALA A 1 202 ? 13.167 -0.329 -17.516 1.00 89.50 202 ALA A O 1
ATOM 1645 N N . ALA A 1 203 ? 14.769 -0.863 -16.036 1.00 90.38 203 ALA A N 1
ATOM 1646 C CA . ALA A 1 203 ? 14.082 -2.055 -15.535 1.00 90.38 203 ALA A CA 1
ATOM 1647 C C . ALA A 1 203 ? 12.792 -1.677 -14.781 1.00 90.38 203 ALA A C 1
ATOM 1649 O O . ALA A 1 203 ? 11.727 -2.224 -15.070 1.00 90.38 203 ALA A O 1
ATOM 1650 N N . CYS A 1 204 ? 12.844 -0.665 -13.909 1.00 93.00 204 CYS A N 1
ATOM 1651 C CA . CYS A 1 204 ? 11.657 -0.119 -13.243 1.00 93.00 204 CYS A CA 1
ATOM 1652 C C . CYS A 1 204 ? 10.631 0.441 -14.238 1.00 93.00 204 CYS A C 1
ATOM 1654 O O . CYS A 1 204 ? 9.430 0.268 -14.050 1.00 93.00 204 CYS A O 1
ATOM 1656 N N . LEU A 1 205 ? 11.080 1.108 -15.307 1.00 93.38 205 LEU A N 1
ATOM 1657 C CA . LEU A 1 205 ? 10.188 1.622 -16.348 1.00 93.38 205 LEU A CA 1
ATOM 1658 C C . LEU A 1 205 ? 9.475 0.480 -17.073 1.00 93.38 205 LEU A C 1
ATOM 1660 O O . LEU A 1 205 ? 8.282 0.570 -17.337 1.00 93.38 205 LEU A O 1
ATOM 1664 N N . THR A 1 206 ? 10.183 -0.610 -17.349 1.00 91.75 206 THR A N 1
ATOM 1665 C CA . THR A 1 206 ? 9.586 -1.786 -17.986 1.00 91.75 206 THR A CA 1
ATOM 1666 C C . THR A 1 206 ? 8.527 -2.426 -17.078 1.00 91.75 206 THR A C 1
ATOM 1668 O O . THR A 1 206 ? 7.452 -2.757 -17.563 1.00 91.75 206 THR A O 1
ATOM 1671 N N . PHE A 1 207 ? 8.755 -2.495 -15.760 1.00 92.38 207 PHE A N 1
ATOM 1672 C CA . PHE A 1 207 ? 7.724 -2.899 -14.790 1.00 92.38 207 PHE A CA 1
ATOM 1673 C C . PHE A 1 207 ? 6.530 -1.938 -14.778 1.00 92.38 207 PHE A C 1
ATOM 1675 O O . PHE A 1 207 ? 5.382 -2.363 -14.786 1.00 92.38 207 PHE A O 1
ATOM 1682 N N . LYS A 1 208 ? 6.786 -0.625 -14.814 1.00 93.31 208 LYS A N 1
ATOM 1683 C CA . LYS A 1 208 ? 5.742 0.410 -14.858 1.00 93.31 208 LYS A CA 1
ATOM 1684 C C . LYS A 1 208 ? 4.835 0.284 -16.094 1.00 93.31 208 LYS A C 1
ATOM 1686 O O . LYS A 1 208 ? 3.654 0.628 -16.035 1.00 93.31 208 LYS A O 1
ATOM 1691 N N . LEU A 1 209 ? 5.396 -0.180 -17.211 1.00 92.50 209 LEU A N 1
ATOM 1692 C CA . LEU A 1 209 ? 4.706 -0.390 -18.486 1.00 92.50 209 LEU A CA 1
ATOM 1693 C C . LEU A 1 209 ? 4.072 -1.783 -18.615 1.00 92.50 209 LEU A C 1
ATOM 1695 O O . LEU A 1 209 ? 3.344 -2.025 -19.578 1.00 92.50 209 LEU A O 1
ATOM 1699 N N . ASP A 1 210 ? 4.316 -2.683 -17.664 1.00 92.38 210 ASP A N 1
ATOM 1700 C CA . ASP A 1 210 ? 3.726 -4.015 -17.669 1.00 92.38 210 ASP A CA 1
ATOM 1701 C C . ASP A 1 210 ? 2.190 -3.937 -17.571 1.00 92.38 210 ASP A C 1
ATOM 1703 O O . ASP A 1 210 ? 1.621 -3.096 -16.865 1.00 92.38 210 ASP A O 1
ATOM 1707 N N . LYS A 1 211 ? 1.497 -4.783 -18.341 1.00 92.81 211 LYS A N 1
ATOM 1708 C CA . LYS A 1 211 ? 0.032 -4.742 -18.449 1.00 92.81 211 LYS A CA 1
ATOM 1709 C C . LYS A 1 211 ? -0.652 -5.228 -17.176 1.00 92.81 211 LYS A C 1
ATOM 1711 O O . LYS A 1 211 ? -1.664 -4.645 -16.788 1.00 92.81 211 LYS A O 1
ATOM 1716 N N . GLU A 1 212 ? -0.114 -6.262 -16.536 1.00 91.38 212 GLU A N 1
ATOM 1717 C CA . GLU A 1 212 ? -0.666 -6.811 -15.298 1.00 91.38 212 GLU A CA 1
ATOM 1718 C C . GLU A 1 212 ? -0.449 -5.819 -14.158 1.00 91.38 212 GLU A C 1
ATOM 1720 O O . GLU A 1 212 ? -1.400 -5.462 -13.464 1.00 91.38 212 GLU A O 1
ATOM 1725 N N . VAL A 1 213 ? 0.757 -5.250 -14.050 1.00 92.56 213 VAL A N 1
ATOM 1726 C CA . VAL A 1 213 ? 1.054 -4.184 -13.076 1.00 92.56 213 VAL A CA 1
ATOM 1727 C C . VAL A 1 213 ? 0.111 -2.992 -13.263 1.00 92.56 213 VAL A C 1
ATOM 1729 O O . VAL A 1 213 ? -0.438 -2.471 -12.289 1.00 92.56 213 VAL A O 1
ATOM 1732 N N . ASN A 1 214 ? -0.130 -2.568 -14.508 1.00 93.75 214 ASN A N 1
ATOM 1733 C CA . ASN A 1 214 ? -1.055 -1.472 -14.801 1.00 93.75 214 ASN A CA 1
ATOM 1734 C C . ASN A 1 214 ? -2.519 -1.792 -14.464 1.00 93.75 214 ASN A C 1
ATOM 1736 O O . ASN A 1 214 ? -3.259 -0.885 -14.082 1.00 93.75 214 ASN A O 1
ATOM 1740 N N . ALA A 1 215 ? -2.947 -3.050 -14.572 1.00 94.25 215 ALA A N 1
ATOM 1741 C CA . ALA A 1 215 ? -4.283 -3.459 -14.151 1.00 94.25 215 ALA A CA 1
ATOM 1742 C C . ALA A 1 215 ? -4.406 -3.484 -12.618 1.00 94.25 215 ALA A C 1
ATOM 1744 O O . ALA A 1 215 ? -5.367 -2.942 -12.065 1.00 94.25 215 ALA A O 1
ATOM 1745 N N . VAL A 1 216 ? -3.414 -4.057 -11.929 1.00 94.62 216 VAL A N 1
ATOM 1746 C CA . VAL A 1 216 ? -3.415 -4.208 -10.466 1.00 94.62 216 VAL A CA 1
ATOM 1747 C C . VAL A 1 216 ? -3.263 -2.862 -9.766 1.00 94.62 216 VAL A C 1
ATOM 1749 O O . VAL A 1 216 ? -3.939 -2.616 -8.769 1.00 94.62 216 VAL A O 1
ATOM 1752 N N . ARG A 1 217 ? -2.450 -1.931 -10.291 1.00 95.56 217 ARG A N 1
ATOM 1753 C CA . ARG A 1 217 ? -2.206 -0.643 -9.612 1.00 95.56 217 ARG A CA 1
ATOM 1754 C C . ARG A 1 217 ? -3.477 0.165 -9.377 1.00 95.56 217 ARG A C 1
ATOM 1756 O O . ARG A 1 217 ? -3.511 0.974 -8.457 1.00 95.56 217 ARG A O 1
ATOM 1763 N N . LEU A 1 218 ? -4.501 -0.022 -10.208 1.00 96.94 218 LEU A N 1
ATOM 1764 C CA . LEU A 1 218 ? -5.793 0.658 -10.098 1.00 96.94 218 LEU A CA 1
ATOM 1765 C C . LEU A 1 218 ? -6.679 0.063 -8.996 1.00 96.94 218 LEU A C 1
ATOM 1767 O O . LEU A 1 218 ? -7.640 0.698 -8.580 1.00 96.94 218 LEU A O 1
ATOM 1771 N N . LYS A 1 219 ? -6.331 -1.126 -8.503 1.00 96.12 219 LYS A N 1
ATOM 1772 C CA . LYS A 1 219 ? -7.063 -1.892 -7.494 1.00 96.12 219 LYS A CA 1
ATOM 1773 C C . LYS A 1 219 ? -6.276 -2.030 -6.189 1.00 96.12 219 LYS A C 1
ATOM 1775 O O . LYS A 1 219 ? -6.536 -2.924 -5.404 1.00 96.12 219 LYS A O 1
ATOM 1780 N N . LEU A 1 220 ? -5.286 -1.182 -5.927 1.00 95.56 220 LEU A N 1
ATOM 1781 C CA . LEU A 1 220 ? -4.529 -1.264 -4.673 1.00 95.56 220 LEU A CA 1
ATOM 1782 C C . LEU A 1 220 ? -5.312 -0.633 -3.506 1.00 95.56 220 LEU A C 1
ATOM 1784 O O . LEU A 1 220 ? -5.861 0.458 -3.674 1.00 95.56 220 LEU A O 1
ATOM 1788 N N . PRO A 1 221 ? -5.306 -1.216 -2.294 1.00 96.00 221 PRO A N 1
ATOM 1789 C CA . PRO A 1 221 ? -5.910 -0.588 -1.111 1.00 96.00 221 PRO A CA 1
ATOM 1790 C C . PRO A 1 221 ? -5.216 0.735 -0.794 1.00 96.00 221 PRO A C 1
ATOM 1792 O O . PRO A 1 221 ? -4.064 0.913 -1.191 1.00 96.00 221 PRO A O 1
ATOM 1795 N N . ALA A 1 222 ? -5.872 1.682 -0.115 1.00 94.44 222 ALA A N 1
ATOM 1796 C CA . ALA A 1 222 ? -5.261 2.971 0.243 1.00 94.44 222 ALA A CA 1
ATOM 1797 C C . ALA A 1 222 ? -3.888 2.790 0.922 1.00 94.44 222 ALA A C 1
A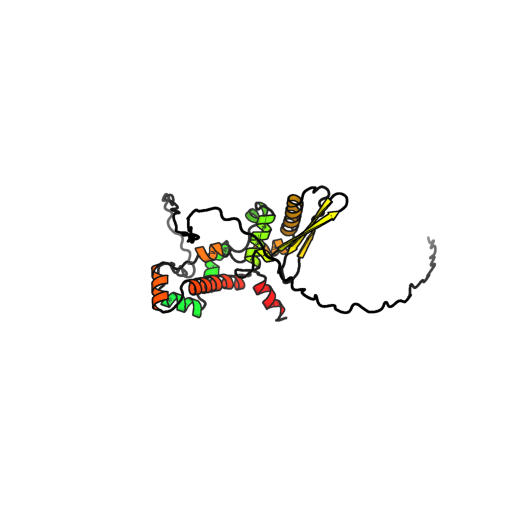TOM 1799 O O . ALA A 1 222 ? -3.660 1.822 1.644 1.00 94.44 222 ALA A O 1
ATOM 1800 N N . ALA A 1 223 ? -2.947 3.717 0.701 1.00 92.50 223 ALA A N 1
ATOM 1801 C CA . ALA A 1 223 ? -1.629 3.592 1.326 1.00 92.50 223 ALA A CA 1
ATOM 1802 C C . ALA A 1 223 ? -1.752 3.611 2.859 1.00 92.50 223 ALA A C 1
ATOM 1804 O O . ALA A 1 223 ? -2.474 4.444 3.411 1.00 92.50 223 ALA A O 1
ATOM 1805 N N . MET A 1 224 ? -0.990 2.758 3.551 1.00 90.75 224 MET A N 1
ATOM 1806 C CA . MET A 1 224 ? -1.058 2.617 5.013 1.00 90.75 224 MET A CA 1
ATOM 1807 C C . MET A 1 224 ? -0.876 3.942 5.757 1.00 90.75 224 MET A C 1
ATOM 1809 O O . MET A 1 224 ? -1.498 4.158 6.794 1.00 90.75 224 MET A O 1
ATOM 1813 N N . LYS A 1 225 ? -0.059 4.857 5.218 1.00 89.75 225 LYS A N 1
ATOM 1814 C CA . LYS A 1 225 ? 0.095 6.215 5.757 1.00 89.75 225 LYS A CA 1
ATOM 1815 C C . LYS A 1 225 ? -1.243 6.961 5.820 1.00 89.75 225 LYS A C 1
ATOM 1817 O O . LYS A 1 225 ? -1.530 7.581 6.838 1.00 89.75 225 LYS A O 1
ATOM 1822 N N . PHE A 1 226 ? -2.066 6.875 4.774 1.00 90.56 226 PHE A N 1
ATOM 1823 C CA . PHE A 1 226 ? -3.386 7.504 4.755 1.00 90.56 226 PHE A CA 1
ATOM 1824 C C . PHE A 1 226 ? -4.351 6.826 5.719 1.00 90.56 226 PHE A C 1
ATOM 1826 O O . PHE A 1 226 ? -5.081 7.532 6.397 1.00 90.56 226 PHE A O 1
ATOM 1833 N N . ILE A 1 227 ? -4.323 5.495 5.842 1.00 91.94 227 ILE A N 1
ATOM 1834 C CA . ILE A 1 227 ? -5.196 4.772 6.783 1.00 91.94 227 ILE A CA 1
ATOM 1835 C C . ILE A 1 227 ? -4.885 5.194 8.229 1.00 91.94 227 ILE A C 1
ATOM 1837 O O . ILE A 1 227 ? -5.786 5.562 8.977 1.00 91.94 227 ILE A O 1
ATOM 1841 N N . ARG A 1 228 ? -3.599 5.261 8.601 1.00 90.44 228 ARG A N 1
ATOM 1842 C CA . ARG A 1 228 ? -3.168 5.726 9.934 1.00 90.44 228 ARG A CA 1
ATOM 1843 C C . ARG A 1 228 ? -3.510 7.197 10.198 1.00 90.44 228 ARG A C 1
ATOM 1845 O O . ARG A 1 228 ? -3.779 7.573 11.331 1.00 90.44 228 ARG A O 1
ATOM 1852 N N . GLN A 1 229 ? -3.491 8.044 9.169 1.00 88.31 229 GLN A N 1
ATOM 1853 C CA . GLN A 1 229 ? -3.935 9.441 9.279 1.00 88.31 229 GLN A CA 1
ATOM 1854 C C . GLN A 1 229 ? -5.464 9.563 9.324 1.00 88.31 229 GLN A C 1
ATOM 1856 O O . GLN A 1 229 ? -6.003 10.503 9.912 1.00 88.31 229 GLN A O 1
ATOM 1861 N N . PHE A 1 230 ? -6.171 8.624 8.698 1.00 87.88 230 PHE A N 1
ATOM 1862 C CA . PHE A 1 230 ? -7.623 8.563 8.699 1.00 87.88 230 PHE A CA 1
ATOM 1863 C C . PHE A 1 230 ? -8.170 8.093 10.045 1.00 87.88 230 PHE A C 1
ATOM 1865 O O . PHE A 1 230 ? -9.213 8.566 10.471 1.00 87.88 230 PHE A O 1
ATOM 1872 N N . PHE A 1 231 ? -7.468 7.230 10.768 1.00 87.31 231 PHE A N 1
ATOM 1873 C CA . PHE A 1 231 ? -7.867 6.864 12.119 1.00 87.31 231 PHE A CA 1
ATOM 1874 C C . PHE A 1 231 ? -6.652 6.857 13.035 1.00 87.31 231 PHE A C 1
ATOM 1876 O O . PHE A 1 231 ? -5.781 6.007 12.897 1.00 87.31 231 PHE A O 1
ATOM 1883 N N . CYS A 1 232 ? -6.602 7.797 13.977 1.00 89.50 232 CYS A N 1
ATOM 1884 C CA . CYS A 1 232 ? -5.537 7.901 14.966 1.00 89.50 232 CYS A CA 1
ATOM 1885 C C . CYS A 1 232 ? -6.158 8.112 16.345 1.00 89.50 232 CYS A C 1
ATOM 1887 O O . CYS A 1 232 ? -6.985 9.009 16.516 1.00 89.50 232 CYS A O 1
ATOM 1889 N N . LEU A 1 233 ? -5.750 7.297 17.316 1.00 89.69 233 LEU A N 1
ATOM 1890 C CA . LEU A 1 233 ? -6.204 7.417 18.697 1.00 89.69 233 LEU A CA 1
ATOM 1891 C C . LEU A 1 233 ? -5.701 8.723 19.332 1.00 89.69 233 LEU A C 1
ATOM 1893 O O . LEU A 1 233 ? -4.490 8.972 19.420 1.00 89.69 233 LEU A O 1
ATOM 1897 N N . GLY A 1 234 ? -6.636 9.528 19.832 1.00 89.81 234 GLY A N 1
ATOM 1898 C CA . GLY A 1 234 ? -6.353 10.734 20.606 1.00 89.81 234 GLY A CA 1
ATOM 1899 C C . GLY A 1 234 ? -5.790 10.425 21.998 1.00 89.81 234 GLY A C 1
ATOM 1900 O O . GLY A 1 234 ? -5.883 9.302 22.495 1.00 89.81 234 GLY A O 1
ATOM 1901 N N . GLY A 1 235 ? -5.219 11.436 22.663 1.00 91.25 235 GLY A N 1
ATOM 1902 C CA . GLY A 1 235 ? -4.612 11.278 23.995 1.00 91.25 235 GLY A CA 1
ATOM 1903 C C . GLY A 1 235 ? -5.582 10.726 25.048 1.00 91.25 235 GLY A C 1
ATOM 1904 O O . GLY A 1 235 ? -5.242 9.790 25.767 1.00 91.25 235 GLY A O 1
ATOM 1905 N N . LYS A 1 236 ? -6.821 11.233 25.070 1.00 92.12 236 LYS A N 1
ATOM 1906 C CA . LYS A 1 236 ? -7.880 10.762 25.978 1.00 92.12 236 LYS A CA 1
ATOM 1907 C C . LYS A 1 236 ? -8.234 9.287 25.747 1.00 92.12 236 LYS A C 1
ATOM 1909 O O . LYS A 1 236 ? -8.245 8.509 26.692 1.00 92.12 236 LYS A O 1
ATOM 1914 N N . GLN A 1 237 ? -8.429 8.883 24.492 1.00 92.88 237 GLN A N 1
ATOM 1915 C CA . GLN A 1 237 ? -8.735 7.493 24.122 1.00 92.88 237 GLN A CA 1
ATOM 1916 C C . GLN A 1 237 ? -7.602 6.539 24.510 1.00 92.88 237 GLN A C 1
ATOM 1918 O O . GLN A 1 237 ? -7.852 5.453 25.024 1.00 92.88 237 GLN A O 1
ATOM 1923 N N . LYS A 1 238 ? -6.344 6.952 24.308 1.00 94.56 238 LYS A N 1
ATOM 1924 C CA . LYS A 1 238 ? -5.172 6.176 24.739 1.00 94.56 238 LYS A CA 1
ATOM 1925 C C . LYS A 1 238 ? -5.159 5.976 26.256 1.00 94.56 238 LYS A C 1
ATOM 1927 O O . LYS A 1 238 ? -4.884 4.865 26.707 1.00 94.56 238 LYS A O 1
ATOM 1932 N N . ALA A 1 239 ? -5.469 7.019 27.027 1.00 95.06 239 ALA A N 1
ATOM 1933 C CA . ALA A 1 239 ? -5.549 6.930 28.482 1.00 95.06 239 ALA A CA 1
ATOM 1934 C C . ALA A 1 239 ? -6.672 5.981 28.928 1.00 95.06 239 ALA A C 1
ATOM 1936 O O . ALA A 1 239 ? -6.423 5.077 29.719 1.00 95.06 239 ALA A O 1
ATOM 1937 N N . GLU A 1 240 ? -7.874 6.113 28.360 1.00 95.69 240 GLU A N 1
ATOM 1938 C CA . GLU A 1 240 ? -9.010 5.232 28.662 1.00 95.69 240 GLU A CA 1
ATOM 1939 C C . GLU A 1 240 ? -8.721 3.762 28.316 1.00 95.69 240 GLU A C 1
ATOM 1941 O O . GLU A 1 240 ? -8.980 2.877 29.129 1.00 95.69 240 GLU A O 1
ATOM 1946 N N . LEU A 1 241 ? -8.127 3.490 27.147 1.00 95.44 241 LEU A N 1
ATOM 1947 C CA . LEU A 1 241 ? -7.718 2.138 26.746 1.00 95.44 241 LEU A CA 1
ATOM 1948 C C . LEU A 1 241 ? -6.709 1.536 27.727 1.00 95.44 241 LEU A C 1
ATOM 1950 O O . LEU A 1 241 ? -6.827 0.365 28.081 1.00 95.44 241 LEU A O 1
ATOM 1954 N N . THR A 1 242 ? -5.755 2.345 28.192 1.00 96.56 242 THR A N 1
ATOM 1955 C CA . THR A 1 242 ? -4.752 1.912 29.172 1.00 96.56 242 THR A CA 1
ATOM 1956 C C . THR A 1 242 ? -5.407 1.577 30.513 1.00 96.56 242 THR A C 1
ATOM 1958 O O . THR A 1 242 ? -5.098 0.538 31.091 1.00 96.56 242 THR A O 1
ATOM 1961 N N . THR A 1 243 ? -6.365 2.387 30.981 1.00 96.62 243 THR A N 1
ATOM 1962 C CA . THR A 1 243 ? -7.150 2.108 32.199 1.00 96.62 243 THR A CA 1
ATOM 1963 C C . THR A 1 243 ? -7.948 0.807 32.089 1.00 96.62 243 THR A C 1
ATOM 1965 O O . THR A 1 243 ? -8.099 0.090 33.073 1.00 96.62 243 THR A O 1
ATOM 1968 N N . LEU A 1 244 ? -8.421 0.466 30.888 1.00 94.88 244 LEU A N 1
ATOM 1969 C CA . LEU A 1 244 ? -9.102 -0.800 30.601 1.00 94.88 244 LEU A CA 1
ATOM 1970 C C . LEU A 1 244 ? -8.141 -1.988 30.387 1.00 94.88 244 LEU A C 1
ATOM 1972 O O . LEU A 1 244 ? -8.598 -3.092 30.098 1.00 94.88 244 LEU A O 1
ATOM 1976 N N . GLY A 1 245 ? -6.826 -1.785 30.519 1.00 96.62 245 GLY A N 1
ATOM 1977 C CA . GLY A 1 245 ? -5.809 -2.833 30.390 1.00 96.62 245 GLY A CA 1
ATOM 1978 C C . GLY A 1 245 ? -5.355 -3.128 28.956 1.00 96.62 245 GLY A C 1
ATOM 1979 O O . GLY A 1 245 ? -4.631 -4.097 28.733 1.00 96.62 245 GLY A O 1
ATOM 1980 N N . PHE A 1 246 ? -5.744 -2.310 27.975 1.00 96.38 246 PHE A N 1
ATOM 1981 C CA . PHE A 1 246 ? -5.319 -2.468 26.585 1.00 96.38 246 PHE A CA 1
ATOM 1982 C C . PHE A 1 246 ? -4.070 -1.647 26.274 1.00 96.38 246 PHE A C 1
ATOM 1984 O O . PHE A 1 246 ? -3.884 -0.537 26.769 1.00 96.38 246 PHE A O 1
ATOM 1991 N N . GLN A 1 247 ? -3.234 -2.161 25.370 1.00 96.69 247 GLN A N 1
ATOM 1992 C CA . GLN A 1 247 ? -2.096 -1.418 24.835 1.00 96.69 247 GLN A CA 1
ATOM 1993 C C . GLN A 1 247 ? -2.538 -0.574 23.630 1.00 96.69 247 GLN A C 1
ATOM 1995 O O . GLN A 1 247 ? -2.864 -1.145 22.584 1.00 96.69 247 GLN A O 1
ATOM 2000 N N . PRO A 1 248 ? -2.496 0.773 23.690 1.00 94.88 248 PRO A N 1
ATOM 2001 C CA . PRO A 1 248 ? -3.047 1.602 22.616 1.00 94.88 248 PRO A CA 1
ATOM 2002 C C . PRO A 1 248 ? -2.361 1.417 21.257 1.00 94.88 248 PRO A C 1
ATOM 2004 O O . PRO A 1 248 ? -2.994 1.587 20.221 1.00 94.88 248 PRO A O 1
ATOM 2007 N N . LYS A 1 249 ? -1.071 1.050 21.241 1.00 94.62 249 LYS A N 1
ATOM 2008 C CA . LYS A 1 249 ? -0.337 0.757 19.998 1.00 94.62 249 LYS A CA 1
ATOM 2009 C C . LYS A 1 249 ? -0.891 -0.474 19.275 1.00 94.62 249 LYS A C 1
ATOM 2011 O O . LYS A 1 249 ? -1.030 -0.434 18.058 1.00 94.62 249 LYS A O 1
ATOM 2016 N N . VAL A 1 250 ? -1.217 -1.528 20.025 1.00 95.19 250 VAL A N 1
ATOM 2017 C CA . VAL A 1 250 ? -1.801 -2.764 19.482 1.00 95.19 250 VAL A CA 1
ATOM 2018 C C . VAL A 1 250 ? -3.197 -2.469 18.949 1.00 95.19 250 VAL A C 1
ATOM 2020 O O . VAL A 1 250 ? -3.455 -2.690 17.775 1.00 95.19 250 VAL A O 1
ATOM 2023 N N . VAL A 1 251 ? -4.032 -1.804 19.751 1.00 94.69 251 VAL A N 1
ATOM 2024 C CA . VAL A 1 251 ? -5.390 -1.398 19.350 1.00 94.69 251 VAL A CA 1
ATOM 2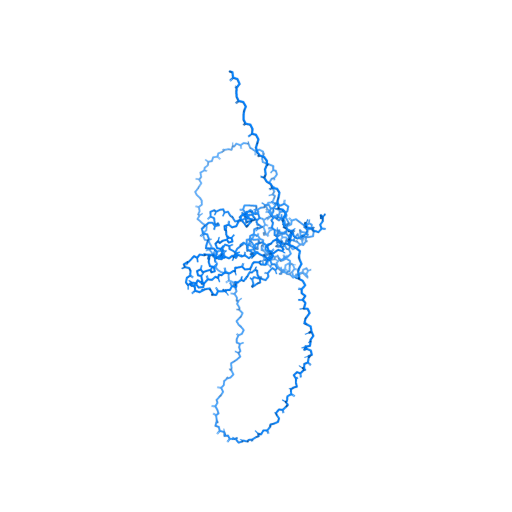025 C C . VAL A 1 251 ? -5.375 -0.539 18.079 1.00 94.69 251 VAL A C 1
ATOM 2027 O O . VAL A 1 251 ? -6.159 -0.761 17.163 1.00 94.69 251 VAL A O 1
ATOM 2030 N N . GLN A 1 252 ? -4.451 0.419 17.971 1.00 93.69 252 GLN A N 1
ATOM 2031 C CA . GLN A 1 252 ? -4.278 1.214 16.753 1.00 93.69 252 GLN A CA 1
ATOM 2032 C C . GLN A 1 252 ? -3.917 0.343 15.540 1.00 93.69 252 GLN A C 1
ATOM 2034 O O . GLN A 1 252 ? -4.416 0.591 14.440 1.00 93.69 252 GLN A O 1
ATOM 2039 N N . SER A 1 253 ? -3.043 -0.650 15.723 1.00 93.19 253 SER A N 1
ATOM 2040 C CA . SER A 1 253 ? -2.675 -1.607 14.675 1.00 93.19 253 SER A CA 1
ATOM 2041 C C . SER A 1 253 ? -3.882 -2.430 14.229 1.00 93.19 253 SER A C 1
ATOM 2043 O O . SER A 1 253 ? -4.130 -2.532 13.027 1.00 93.19 253 SER A O 1
ATOM 2045 N N . ASP A 1 254 ? -4.678 -2.925 15.176 1.00 94.06 254 ASP A N 1
ATOM 2046 C CA . ASP A 1 254 ? -5.877 -3.726 14.914 1.00 94.06 254 ASP A CA 1
ATOM 2047 C C . ASP A 1 254 ? -6.916 -2.932 14.120 1.00 94.06 254 ASP A C 1
ATOM 2049 O O . ASP A 1 254 ? -7.423 -3.411 13.109 1.00 94.06 254 ASP A O 1
ATOM 2053 N N . ILE A 1 255 ? -7.175 -1.677 14.504 1.00 93.50 255 ILE A N 1
ATOM 2054 C CA . ILE A 1 255 ? -8.098 -0.796 13.771 1.00 93.50 255 ILE A CA 1
ATOM 2055 C C . ILE A 1 255 ? -7.589 -0.542 12.354 1.00 93.50 255 ILE A C 1
ATOM 2057 O O . ILE A 1 255 ? -8.339 -0.652 11.387 1.00 93.50 255 ILE A O 1
ATOM 2061 N N . THR A 1 256 ? -6.303 -0.216 12.214 1.00 93.44 256 THR A N 1
ATOM 2062 C CA . THR A 1 256 ? -5.704 0.069 10.902 1.00 93.44 256 THR A CA 1
ATOM 2063 C C . THR A 1 256 ? -5.785 -1.162 9.992 1.00 93.44 256 THR A C 1
ATOM 2065 O O . THR A 1 256 ? -6.078 -1.031 8.805 1.00 93.44 256 THR A O 1
ATOM 2068 N N . THR A 1 257 ? -5.579 -2.353 10.555 1.00 92.56 257 THR A N 1
ATOM 2069 C CA . THR A 1 257 ? -5.686 -3.640 9.854 1.00 92.56 257 THR A CA 1
ATOM 2070 C C . THR A 1 257 ? -7.134 -3.963 9.493 1.00 92.56 257 THR A C 1
ATOM 2072 O O . THR A 1 257 ? -7.401 -4.384 8.371 1.00 92.56 257 THR A O 1
ATOM 2075 N N . ALA A 1 258 ? -8.091 -3.693 10.384 1.00 93.50 258 ALA A N 1
ATOM 2076 C CA . ALA A 1 258 ? -9.515 -3.855 10.105 1.00 93.50 258 ALA A CA 1
ATOM 2077 C C . ALA A 1 258 ? -9.970 -2.959 8.941 1.00 93.50 258 ALA A C 1
ATOM 2079 O O . ALA A 1 258 ? -10.614 -3.446 8.012 1.00 93.50 258 ALA A O 1
ATOM 2080 N N . ILE A 1 259 ? -9.568 -1.680 8.933 1.00 94.31 259 ILE A N 1
ATOM 2081 C CA . ILE A 1 259 ? -9.836 -0.764 7.810 1.00 94.31 259 ILE A CA 1
ATOM 2082 C C . ILE A 1 259 ? -9.161 -1.278 6.531 1.00 94.31 259 ILE A C 1
ATOM 2084 O O . ILE A 1 259 ? -9.785 -1.298 5.473 1.00 94.31 259 ILE A O 1
ATOM 2088 N N . TYR A 1 260 ? -7.901 -1.721 6.616 1.00 94.25 260 TYR A N 1
ATOM 2089 C CA . TYR A 1 260 ? -7.172 -2.278 5.474 1.00 94.25 260 TYR A CA 1
ATOM 2090 C C . TYR A 1 260 ? -7.909 -3.478 4.857 1.00 94.25 260 TYR A C 1
ATOM 2092 O O . TYR A 1 260 ? -8.134 -3.508 3.649 1.00 94.25 260 TYR A O 1
ATOM 2100 N N . ASN A 1 261 ? -8.367 -4.419 5.684 1.00 93.06 261 ASN A N 1
ATOM 2101 C CA . ASN A 1 261 ? -9.145 -5.581 5.251 1.00 93.06 261 ASN A CA 1
ATOM 2102 C C . ASN A 1 261 ? -10.515 -5.201 4.669 1.00 93.06 261 ASN A C 1
ATOM 2104 O O . ASN A 1 261 ? -11.011 -5.884 3.774 1.00 93.06 261 ASN A O 1
ATOM 2108 N N . GLY A 1 262 ? -11.085 -4.070 5.090 1.00 94.50 262 GLY A N 1
ATOM 2109 C CA . GLY A 1 262 ? -12.295 -3.493 4.503 1.00 94.50 262 GLY A CA 1
ATOM 2110 C C . GLY A 1 262 ? -12.168 -3.118 3.021 1.00 94.50 262 GLY A C 1
ATOM 2111 O O . GLY A 1 262 ? -13.179 -3.032 2.330 1.00 94.50 262 GLY A O 1
ATOM 2112 N N . PHE A 1 263 ? -10.953 -2.955 2.483 1.00 95.81 263 PHE A N 1
ATOM 2113 C CA . PHE A 1 263 ? -10.760 -2.714 1.049 1.00 95.81 263 PHE A CA 1
ATOM 2114 C C . PHE A 1 263 ? -10.936 -3.972 0.183 1.00 95.81 263 PHE A C 1
ATOM 2116 O O . PHE A 1 263 ? -11.238 -3.831 -1.003 1.00 95.81 263 PHE A O 1
ATOM 2123 N N . ARG A 1 264 ? -10.788 -5.188 0.735 1.00 94.25 264 ARG A N 1
ATOM 2124 C CA . ARG A 1 264 ? -10.977 -6.454 -0.006 1.00 94.25 264 ARG A CA 1
ATOM 2125 C C . ARG A 1 264 ? -12.358 -6.538 -0.679 1.00 94.25 264 ARG A C 1
ATOM 2127 O O . ARG A 1 264 ? -12.396 -6.686 -1.901 1.00 94.25 264 ARG A O 1
ATOM 2134 N N . PRO A 1 265 ? -13.496 -6.362 0.029 1.00 93.94 265 PRO A N 1
ATOM 2135 C CA . PRO A 1 265 ? -14.820 -6.392 -0.604 1.00 93.94 265 PRO A CA 1
ATOM 2136 C C . PRO A 1 265 ? -15.061 -5.249 -1.605 1.00 93.94 265 PRO A C 1
ATOM 2138 O O . PRO A 1 265 ? -15.991 -5.328 -2.403 1.00 93.94 265 PRO A O 1
ATOM 2141 N N . LEU A 1 266 ? -14.223 -4.205 -1.618 1.00 94.69 266 LEU A N 1
ATOM 2142 C CA . LEU A 1 266 ? -14.290 -3.117 -2.603 1.00 94.69 266 LEU A CA 1
ATOM 2143 C C . LEU A 1 266 ? -13.585 -3.457 -3.927 1.00 94.69 266 LEU A C 1
ATOM 2145 O O . LEU A 1 266 ? -13.510 -2.608 -4.816 1.00 94.69 266 LEU A O 1
ATOM 2149 N N . GLY A 1 267 ? -13.087 -4.690 -4.071 1.00 93.12 267 GLY A N 1
ATOM 2150 C CA . GLY A 1 267 ? -12.415 -5.179 -5.274 1.00 93.12 267 GLY A CA 1
ATOM 2151 C C . GLY A 1 267 ? -10.925 -4.846 -5.327 1.00 93.12 267 GLY A C 1
ATOM 2152 O O . GLY A 1 267 ? -10.334 -4.889 -6.410 1.00 93.12 267 GLY A O 1
ATOM 2153 N N . CYS A 1 268 ? -10.325 -4.491 -4.186 1.00 94.56 268 CYS A N 1
ATOM 2154 C CA . CYS A 1 268 ? -8.887 -4.285 -4.103 1.00 94.56 268 CYS A CA 1
ATOM 2155 C C . CYS A 1 268 ? -8.113 -5.612 -4.136 1.00 94.56 268 CYS A C 1
ATOM 2157 O O . CYS A 1 268 ? -8.619 -6.646 -3.712 1.00 94.56 268 CYS A O 1
ATOM 2159 N N . GLN A 1 269 ? -6.870 -5.558 -4.611 1.00 90.88 269 GLN A N 1
ATOM 2160 C CA . GLN A 1 269 ? -5.970 -6.697 -4.787 1.00 90.88 269 GLN A CA 1
ATOM 2161 C C . GLN A 1 269 ? -4.655 -6.468 -4.046 1.00 90.88 269 GLN A C 1
ATOM 2163 O O . GLN A 1 269 ? -4.098 -5.364 -4.061 1.00 90.88 269 GLN A O 1
ATOM 2168 N N . THR A 1 270 ? -4.174 -7.521 -3.392 1.00 88.94 270 THR A N 1
ATOM 2169 C CA . THR A 1 270 ? -2.926 -7.565 -2.619 1.00 88.94 270 THR A CA 1
ATOM 2170 C C . THR A 1 270 ? -2.351 -8.972 -2.722 1.00 88.94 270 THR A C 1
ATOM 2172 O O . THR A 1 270 ? -3.094 -9.917 -2.976 1.00 88.94 270 THR A O 1
ATOM 2175 N N . SER A 1 271 ? -1.049 -9.144 -2.490 1.00 84.50 271 SER A N 1
ATOM 2176 C CA . SER A 1 271 ? -0.436 -10.479 -2.498 1.00 84.50 271 SER A CA 1
ATOM 2177 C C . SER A 1 271 ? -1.041 -11.408 -1.442 1.00 84.50 271 SER A C 1
ATOM 2179 O O . SER A 1 271 ? -1.151 -12.605 -1.682 1.00 84.50 271 SER A O 1
ATOM 2181 N N . PHE A 1 272 ? -1.464 -10.850 -0.304 1.00 80.75 272 PHE A N 1
ATOM 2182 C CA . PHE A 1 272 ? -2.090 -11.593 0.786 1.00 80.75 272 PHE A CA 1
ATOM 2183 C C . PHE A 1 272 ? -3.479 -12.116 0.393 1.00 80.75 272 PHE A C 1
ATOM 2185 O O . PHE A 1 272 ? -3.748 -13.302 0.531 1.00 80.75 272 PHE A O 1
ATOM 2192 N N . TRP A 1 273 ? -4.346 -11.264 -0.166 1.00 83.38 273 TRP A N 1
ATOM 2193 C CA . TRP A 1 273 ? -5.699 -11.688 -0.556 1.00 83.38 273 TRP A CA 1
ATOM 2194 C C . TRP A 1 273 ? -5.714 -12.537 -1.827 1.00 83.38 273 TRP A C 1
ATOM 2196 O O . TRP A 1 273 ? -6.543 -13.434 -1.944 1.00 83.38 273 TRP A O 1
ATOM 2206 N N . ASP A 1 274 ? -4.795 -12.277 -2.761 1.00 73.44 274 ASP A N 1
ATOM 2207 C CA . ASP A 1 274 ? -4.683 -13.052 -3.998 1.00 73.44 274 ASP A CA 1
ATOM 2208 C C . ASP A 1 274 ? -4.222 -14.498 -3.723 1.00 73.44 274 ASP A C 1
ATOM 2210 O O . ASP A 1 274 ? -4.557 -15.391 -4.498 1.00 73.44 274 ASP A O 1
ATOM 2214 N N . ALA A 1 275 ? -3.457 -14.746 -2.650 1.00 66.06 275 ALA A N 1
ATOM 2215 C CA . ALA A 1 275 ? -3.006 -16.087 -2.271 1.00 66.06 275 ALA A CA 1
ATOM 2216 C C . ALA A 1 275 ? -4.147 -16.948 -1.698 1.00 66.06 275 ALA A C 1
ATOM 2218 O O . ALA A 1 275 ? -4.297 -18.104 -2.097 1.00 66.06 275 ALA A O 1
ATOM 2219 N N . ASP A 1 276 ? -4.989 -16.367 -0.837 1.00 60.34 276 ASP A N 1
ATOM 2220 C CA . ASP A 1 276 ? -6.139 -17.051 -0.222 1.00 60.34 276 ASP A CA 1
ATOM 2221 C C . ASP A 1 276 ? -7.149 -17.571 -1.267 1.00 60.34 276 ASP A C 1
ATOM 2223 O O . ASP A 1 276 ? -7.773 -18.620 -1.097 1.00 60.34 276 ASP A O 1
ATOM 2227 N N . ASP A 1 277 ? -7.320 -16.839 -2.372 1.00 58.56 277 ASP A N 1
ATOM 2228 C CA . ASP A 1 277 ? -8.293 -17.170 -3.419 1.00 58.56 277 ASP A CA 1
ATOM 2229 C C . ASP A 1 277 ? -7.828 -18.329 -4.337 1.00 58.56 277 ASP A C 1
ATOM 2231 O O . ASP A 1 277 ? -8.614 -18.830 -5.148 1.00 58.56 277 ASP A O 1
ATOM 2235 N N . VAL A 1 278 ? -6.559 -18.758 -4.242 1.00 57.53 278 VAL A N 1
ATOM 2236 C CA . VAL A 1 278 ? -5.987 -19.856 -5.050 1.00 57.53 278 VAL A CA 1
ATOM 2237 C C . VAL A 1 278 ? -6.150 -21.216 -4.369 1.00 57.53 278 VAL A C 1
ATOM 2239 O O . VAL A 1 278 ? -6.328 -22.208 -5.067 1.00 57.53 278 VAL A O 1
ATOM 2242 N N . GLU A 1 279 ? -6.156 -21.285 -3.036 1.00 52.50 279 GLU A N 1
ATOM 2243 C CA . GLU A 1 279 ? -6.306 -22.559 -2.306 1.00 52.50 279 GLU A CA 1
ATOM 2244 C C . GLU A 1 279 ? -7.747 -23.097 -2.282 1.00 52.50 279 GLU A C 1
ATOM 2246 O O . GLU A 1 279 ? -7.982 -24.243 -1.906 1.00 52.50 279 GLU A O 1
ATOM 2251 N N . THR A 1 280 ? -8.726 -22.294 -2.701 1.00 49.25 280 THR A N 1
ATOM 2252 C CA . THR A 1 280 ? -10.153 -22.662 -2.697 1.00 49.25 280 THR A CA 1
ATOM 2253 C C . THR A 1 280 ? -10.703 -23.075 -4.067 1.00 49.25 280 THR A C 1
ATOM 2255 O O . THR A 1 280 ? -11.911 -23.291 -4.197 1.00 49.25 280 THR A O 1
ATOM 2258 N N . LYS A 1 281 ? -9.845 -23.212 -5.087 1.00 40.66 281 LYS A N 1
ATOM 2259 C CA . LYS A 1 281 ? -10.204 -23.679 -6.437 1.00 40.66 281 LYS A CA 1
ATOM 2260 C C . LYS A 1 281 ? -9.485 -24.968 -6.799 1.00 40.66 281 LYS A C 1
ATOM 2262 O O . LYS A 1 281 ? -10.146 -25.810 -7.445 1.00 40.66 281 LYS A O 1
#

pLDDT: mean 71.88, std 22.97, range [31.19, 97.0]

Sequence (281 aa):
MHRRSKRQKLGTDSSPWKAKEEETFHSFAKEEPYQIRPQEGDQCDDTEVAKAEAAQEPTTIKEEWDQNWHFQTPAATTQDVEPADNEQPAEFARVRRGDLTAADIIRGIKTGEFAALANDMRDKIGIPNQAWDAMHPRQAVEKFLERYNGPEADRHKLYYFQHKWDRHRFLCTMVVQGFHGREIKVISKSLSVLDKPAAETAACLTFKLDKEVNAVRLKLPAAMKFIRQFFCLGGKQKAELTTLGFQPKVVQSDITTAIYNGFRPLGCQTSFWDADDVETK